Protein AF-A0A7S1FVY2-F1 (afdb_monomer_lite)

Radius of gyration: 32.94 Å; chains: 1; bounding box: 86×38×98 Å

Structure (mmCIF, N/CA/C/O backbone):
data_AF-A0A7S1FVY2-F1
#
_entry.id   AF-A0A7S1FVY2-F1
#
loop_
_atom_site.group_PDB
_atom_site.id
_atom_site.type_symbol
_atom_site.label_atom_id
_atom_site.label_alt_id
_atom_site.label_comp_id
_atom_site.label_asym_id
_atom_site.label_entity_id
_atom_site.label_seq_id
_atom_site.pdbx_PDB_ins_code
_atom_site.Cartn_x
_atom_site.Cartn_y
_atom_site.Cartn_z
_atom_site.occupancy
_atom_site.B_iso_or_equiv
_atom_site.auth_seq_id
_atom_site.auth_comp_id
_atom_site.auth_asym_id
_atom_site.auth_atom_id
_atom_site.pdbx_PDB_model_num
ATOM 1 N N . PHE A 1 1 ? 6.857 -22.176 27.664 1.00 65.06 1 PHE A N 1
ATOM 2 C CA . PHE A 1 1 ? 6.366 -20.791 27.838 1.00 65.06 1 PHE A CA 1
ATOM 3 C C . PHE A 1 1 ? 5.027 -20.576 27.119 1.00 65.06 1 PHE A C 1
ATOM 5 O O . PHE A 1 1 ? 4.034 -20.402 27.807 1.00 65.06 1 PHE A O 1
ATOM 12 N N . LEU A 1 2 ? 4.951 -20.742 25.788 1.00 55.91 2 LEU A N 1
ATOM 13 C CA . LEU A 1 2 ? 3.714 -20.622 24.981 1.00 55.91 2 LEU A CA 1
ATOM 14 C C . LEU A 1 2 ? 2.498 -21.421 25.500 1.00 55.91 2 LEU A C 1
ATOM 16 O O . LEU A 1 2 ? 1.405 -20.873 25.604 1.00 55.91 2 LEU A O 1
ATOM 20 N N . TRP A 1 3 ? 2.683 -22.684 25.901 1.00 56.50 3 TRP A N 1
ATOM 21 C CA . TRP A 1 3 ? 1.589 -23.511 26.440 1.00 56.50 3 TRP A CA 1
ATOM 22 C C . TRP A 1 3 ? 0.995 -22.954 27.746 1.00 56.50 3 TRP A C 1
ATOM 24 O O . TRP A 1 3 ? -0.216 -22.987 27.955 1.00 56.50 3 TRP A O 1
ATOM 34 N N . SER A 1 4 ? 1.839 -22.366 28.600 1.00 69.44 4 SER A N 1
ATOM 35 C CA . SER A 1 4 ? 1.408 -21.745 29.858 1.00 69.44 4 SER A CA 1
ATOM 36 C C . SER A 1 4 ? 0.578 -20.486 29.606 1.00 69.44 4 SER A C 1
ATOM 38 O O . SER A 1 4 ? -0.406 -20.244 30.304 1.00 69.44 4 SER A O 1
ATOM 40 N N . THR A 1 5 ? 0.939 -19.705 28.586 1.00 71.75 5 THR A N 1
ATOM 41 C CA . THR A 1 5 ? 0.212 -18.492 28.194 1.00 71.75 5 THR A CA 1
ATOM 42 C C . THR A 1 5 ? -1.164 -18.838 27.623 1.00 71.75 5 THR A C 1
ATOM 44 O O . THR A 1 5 ? -2.159 -18.226 28.005 1.00 71.75 5 THR A O 1
ATOM 47 N N . ILE A 1 6 ? -1.251 -19.881 26.789 1.00 79.19 6 ILE A N 1
ATOM 48 C CA . ILE A 1 6 ? -2.525 -20.369 26.235 1.00 79.19 6 ILE A CA 1
ATOM 49 C C . ILE A 1 6 ? -3.458 -20.842 27.358 1.00 79.19 6 ILE A C 1
ATOM 51 O O . ILE A 1 6 ? -4.638 -20.493 27.369 1.00 79.19 6 ILE A O 1
ATOM 55 N N . HIS A 1 7 ? -2.936 -21.567 28.352 1.00 87.69 7 HIS A N 1
ATOM 56 C CA . HIS A 1 7 ? -3.744 -22.059 29.471 1.00 87.69 7 HIS A CA 1
ATOM 57 C C . HIS A 1 7 ? -4.267 -20.927 30.375 1.00 87.69 7 HIS A C 1
ATOM 59 O O . HIS A 1 7 ? -5.401 -20.993 30.859 1.00 87.69 7 HIS A O 1
ATOM 65 N N . GLN A 1 8 ? -3.478 -19.864 30.570 1.00 81.75 8 GLN A N 1
ATOM 66 C CA . GLN A 1 8 ? -3.914 -18.662 31.292 1.00 81.75 8 GLN A CA 1
ATOM 67 C C . GLN A 1 8 ? -5.004 -17.891 30.538 1.00 81.75 8 GLN A C 1
ATOM 69 O O . GLN A 1 8 ? -5.975 -17.443 31.153 1.00 81.75 8 GLN A O 1
ATOM 74 N N . ILE A 1 9 ? -4.886 -17.771 29.213 1.00 78.06 9 ILE A N 1
ATOM 75 C CA . ILE A 1 9 ? -5.901 -17.125 28.366 1.00 78.06 9 ILE A CA 1
ATOM 76 C C . ILE A 1 9 ? -7.203 -17.939 28.381 1.00 78.06 9 ILE A C 1
ATOM 78 O O . ILE A 1 9 ? -8.293 -17.384 28.531 1.00 78.06 9 ILE A O 1
ATOM 82 N N . LEU A 1 10 ? -7.108 -19.270 28.308 1.00 84.06 10 LEU A N 1
ATOM 83 C CA . LEU A 1 10 ? -8.280 -20.144 28.315 1.00 84.06 10 LEU A CA 1
ATOM 84 C C . LEU A 1 10 ? -9.008 -20.127 29.671 1.00 84.06 10 LEU A C 1
ATOM 86 O O . LEU A 1 10 ? -10.241 -20.116 29.714 1.00 84.06 10 LEU A O 1
ATOM 90 N N . SER A 1 11 ? -8.273 -20.088 30.790 1.00 86.12 11 SER A N 1
ATOM 91 C CA . SER A 1 11 ? -8.882 -20.045 32.128 1.00 86.12 11 SER A CA 1
ATOM 92 C C . SER A 1 11 ? -9.567 -18.702 32.406 1.00 86.12 11 SER A C 1
ATOM 94 O O . SER A 1 11 ? -10.690 -18.673 32.921 1.00 86.12 11 SER A O 1
ATOM 96 N N . THR A 1 12 ? -8.953 -17.592 31.983 1.00 78.12 12 THR A N 1
ATOM 97 C CA . THR A 1 12 ? -9.546 -16.253 32.099 1.00 78.12 12 THR A CA 1
ATOM 98 C C . THR A 1 12 ? -10.771 -16.093 31.200 1.00 78.12 12 THR A C 1
ATOM 100 O O . THR A 1 12 ? -11.774 -15.530 31.645 1.00 78.12 12 THR A O 1
ATOM 103 N N . ALA A 1 13 ? -10.766 -16.668 29.992 1.00 75.31 13 ALA A N 1
ATOM 104 C CA . ALA A 1 13 ? -11.944 -16.716 29.126 1.00 75.31 13 ALA A CA 1
ATOM 105 C C . ALA A 1 13 ? -13.104 -17.504 29.767 1.00 75.31 13 ALA A C 1
ATOM 107 O O . ALA A 1 13 ? -14.250 -17.046 29.764 1.00 75.31 13 ALA A O 1
ATOM 108 N N . LYS A 1 14 ? -12.813 -18.653 30.395 1.00 86.00 14 LYS A N 1
ATOM 109 C CA . LYS A 1 14 ? -13.828 -19.503 31.042 1.00 86.00 14 LYS A CA 1
ATOM 110 C C . LYS A 1 14 ? -14.464 -18.828 32.264 1.00 86.00 14 LYS A C 1
ATOM 112 O O . LYS A 1 14 ? -15.682 -18.908 32.436 1.00 86.00 14 LYS A O 1
ATOM 117 N N . MET A 1 15 ? -13.676 -18.115 33.076 1.00 82.12 15 MET A N 1
ATOM 118 C CA . MET A 1 15 ? -14.205 -17.329 34.201 1.00 82.12 15 MET A CA 1
ATOM 119 C C . MET A 1 15 ? -15.057 -16.142 33.735 1.00 82.12 15 MET A C 1
ATOM 121 O O . MET A 1 15 ? -16.118 -15.890 34.308 1.00 82.12 15 MET A O 1
ATOM 125 N N . ARG A 1 16 ? -14.663 -15.461 32.652 1.00 72.44 16 ARG A N 1
ATOM 126 C CA . ARG A 1 16 ? -15.447 -14.354 32.077 1.00 72.44 16 ARG A CA 1
ATOM 127 C C . ARG A 1 16 ? -16.774 -14.822 31.481 1.00 72.44 16 ARG A C 1
ATOM 129 O O . ARG A 1 16 ? -17.793 -14.180 31.715 1.00 72.44 16 ARG A O 1
ATOM 136 N N . ALA A 1 17 ? -16.796 -15.970 30.803 1.00 78.50 17 ALA A N 1
ATOM 137 C CA . ALA A 1 17 ? -18.029 -16.552 30.269 1.00 78.50 17 ALA A CA 1
ATOM 138 C C . ALA A 1 17 ? -19.036 -16.923 31.373 1.00 78.50 17 ALA A C 1
ATOM 140 O O . ALA A 1 17 ? -20.246 -16.781 31.184 1.00 78.50 17 ALA A O 1
ATOM 141 N N . LYS A 1 18 ? -18.547 -17.373 32.538 1.00 83.44 18 LYS A N 1
ATOM 142 C CA . LYS A 1 18 ? -19.397 -17.665 33.700 1.00 83.44 18 LYS A CA 1
ATOM 143 C C . LYS A 1 18 ? -19.948 -16.379 34.325 1.00 83.44 18 LYS A C 1
ATOM 145 O O . LYS A 1 18 ? -21.155 -16.278 34.506 1.00 83.44 18 LYS A O 1
ATOM 150 N N . ASN A 1 19 ? -19.103 -15.365 34.520 1.00 81.62 19 ASN A N 1
ATOM 151 C CA . ASN A 1 19 ? -19.523 -14.086 35.100 1.00 81.62 19 ASN A CA 1
ATOM 152 C C . ASN A 1 19 ? -20.552 -13.346 34.220 1.00 81.62 19 ASN A C 1
ATOM 154 O O . ASN A 1 19 ? -21.548 -12.838 34.717 1.00 81.62 19 ASN A O 1
ATOM 158 N N . ILE A 1 20 ? -20.377 -13.358 32.893 1.00 70.31 20 ILE A N 1
ATOM 159 C CA . ILE A 1 20 ? -21.342 -12.764 31.949 1.00 70.31 20 ILE A CA 1
ATOM 160 C C . ILE A 1 20 ? -22.695 -13.493 31.998 1.00 70.31 20 ILE A C 1
ATOM 162 O O . ILE A 1 20 ? -23.748 -12.863 31.901 1.00 70.31 20 ILE A O 1
ATOM 166 N N . ARG A 1 21 ? -22.687 -14.820 32.177 1.00 76.62 21 ARG A N 1
ATOM 167 C CA . ARG A 1 21 ? -23.912 -15.617 32.327 1.00 76.62 21 ARG A CA 1
ATOM 168 C C . ARG A 1 21 ? -24.647 -15.286 33.625 1.00 76.62 21 ARG A C 1
ATOM 170 O O . ARG A 1 21 ? -25.872 -15.201 33.609 1.00 76.62 21 ARG A O 1
ATOM 177 N N . ASP A 1 22 ? -23.911 -15.075 34.710 1.00 76.75 22 ASP A N 1
ATOM 178 C CA . ASP A 1 22 ? -24.483 -14.747 36.016 1.00 76.75 22 ASP A CA 1
ATOM 179 C C . ASP A 1 22 ? -25.012 -13.301 36.048 1.00 76.75 22 ASP A C 1
ATOM 181 O O . ASP A 1 22 ? -26.122 -13.071 36.526 1.00 76.75 22 ASP A O 1
ATOM 185 N N . ILE A 1 23 ? -24.320 -12.354 35.399 1.00 66.25 23 ILE A N 1
ATOM 186 C CA . ILE A 1 23 ? -24.806 -10.977 35.183 1.00 66.25 23 ILE A CA 1
ATOM 187 C C . ILE A 1 23 ? -26.062 -10.964 34.295 1.00 66.25 23 ILE A C 1
ATOM 189 O O . ILE A 1 23 ? -27.015 -10.237 34.572 1.00 66.25 23 ILE A O 1
ATOM 193 N N . MET A 1 24 ? -26.128 -11.807 33.257 1.00 58.81 24 MET A N 1
ATOM 194 C CA . MET A 1 24 ? -27.344 -11.957 32.443 1.00 58.81 24 MET A CA 1
ATOM 195 C C . MET A 1 24 ? -28.514 -12.592 33.204 1.00 58.81 24 MET A C 1
ATOM 197 O O . MET A 1 24 ? -29.664 -12.384 32.820 1.00 58.81 24 MET A O 1
ATOM 201 N N . LYS A 1 25 ? -28.244 -13.358 34.267 1.00 69.38 25 LYS A N 1
ATOM 202 C CA . LYS A 1 25 ? -29.278 -13.929 35.140 1.00 69.38 25 LYS A CA 1
ATOM 203 C C . LYS A 1 25 ? -29.777 -12.932 36.187 1.00 69.38 25 LYS A C 1
ATOM 205 O O . LYS A 1 25 ? -30.950 -12.997 36.536 1.00 69.38 25 LYS A O 1
ATOM 210 N N . SER A 1 26 ? -28.921 -12.023 36.665 1.00 60.69 26 SER A N 1
ATOM 211 C CA . SER A 1 26 ? -29.289 -11.001 37.658 1.00 60.69 26 SER A CA 1
ATOM 212 C C . SER A 1 26 ? -29.903 -9.738 37.046 1.00 60.69 26 SER A C 1
ATOM 214 O O . SER A 1 26 ? -30.617 -9.007 37.726 1.00 60.69 26 SER A O 1
ATOM 216 N N . SER A 1 27 ? -29.681 -9.496 35.753 1.00 50.94 27 SER A N 1
ATOM 217 C CA . SER A 1 27 ? -30.212 -8.333 35.038 1.00 50.94 27 SER A CA 1
ATOM 218 C C . SER A 1 27 ? -31.612 -8.615 34.481 1.00 50.94 27 SER A C 1
ATOM 220 O O . SER A 1 27 ? -31.808 -8.745 33.274 1.00 50.94 27 SER A O 1
ATOM 222 N N . SER A 1 28 ? -32.613 -8.692 35.358 1.00 49.38 28 SER A N 1
ATOM 223 C CA . SER A 1 28 ? -34.039 -8.664 34.994 1.00 49.38 28 SER A CA 1
ATOM 224 C C . SER A 1 28 ? -34.542 -7.239 34.691 1.00 49.38 28 SER A C 1
ATOM 226 O O . SER A 1 28 ? -35.715 -6.939 34.906 1.00 49.38 28 SER A O 1
ATOM 228 N N . LEU A 1 29 ? -33.666 -6.349 34.212 1.00 50.84 29 LEU A N 1
ATOM 229 C CA . LEU A 1 29 ? -33.995 -4.977 33.823 1.00 50.84 29 LEU A CA 1
ATOM 230 C C . LEU A 1 29 ? -33.945 -4.846 32.295 1.00 50.84 29 LEU A C 1
ATOM 232 O O . LEU A 1 29 ? -33.025 -5.344 31.650 1.00 50.84 29 LEU A O 1
ATOM 236 N N . SER A 1 30 ? -34.995 -4.232 31.748 1.00 52.94 30 SER A N 1
ATOM 237 C CA . SER A 1 30 ? -35.400 -4.157 30.338 1.00 52.94 30 SER A CA 1
ATOM 238 C C . SER A 1 30 ? -34.298 -4.412 29.300 1.00 52.94 30 SER A C 1
ATOM 240 O O . SER A 1 30 ? -33.423 -3.579 29.058 1.00 52.94 30 SER A O 1
ATOM 242 N N . ARG A 1 31 ? -34.406 -5.554 28.613 1.00 48.31 31 ARG A N 1
ATOM 243 C CA . ARG A 1 31 ? -33.635 -5.856 27.404 1.00 48.31 31 ARG A CA 1
ATOM 244 C C . ARG A 1 31 ? -33.898 -4.770 26.347 1.00 48.31 31 ARG A C 1
ATOM 246 O O . ARG A 1 31 ? -35.065 -4.601 25.988 1.00 48.31 31 ARG A O 1
ATOM 253 N N . PRO A 1 32 ? -32.878 -4.113 25.762 1.00 46.78 32 PRO A N 1
ATOM 254 C CA . PRO A 1 32 ? -33.056 -3.531 24.440 1.00 46.78 32 PRO A CA 1
ATOM 255 C C . PRO A 1 32 ? -33.453 -4.672 23.498 1.00 46.78 32 PRO A C 1
ATOM 257 O O . PRO A 1 32 ? -32.894 -5.775 23.543 1.00 46.78 32 PRO A O 1
ATOM 260 N N . SER A 1 33 ? -34.504 -4.447 22.720 1.00 45.62 33 SER A N 1
ATOM 261 C CA . SER A 1 33 ? -35.112 -5.468 21.883 1.00 45.62 33 SER A CA 1
ATOM 262 C C . SER A 1 33 ? -34.058 -6.036 20.920 1.00 45.62 33 SER A C 1
ATOM 264 O O . SER A 1 33 ? -33.404 -5.315 20.172 1.00 45.62 33 SER A O 1
ATOM 266 N N . ARG A 1 34 ? -33.891 -7.366 20.930 1.00 55.50 34 ARG A N 1
ATOM 267 C CA . ARG A 1 34 ? -33.052 -8.118 19.978 1.00 55.50 34 ARG A CA 1
ATOM 268 C C . ARG A 1 34 ? -33.166 -7.673 18.500 1.00 55.50 34 ARG A C 1
ATOM 270 O O . ARG A 1 34 ? -32.141 -7.762 17.825 1.00 55.50 34 ARG A O 1
ATOM 277 N N . PRO A 1 35 ? -34.304 -7.162 17.974 1.00 61.44 35 PRO A N 1
ATOM 278 C CA . PRO A 1 35 ? -34.335 -6.571 16.633 1.00 61.44 35 PRO A CA 1
ATOM 279 C C . PRO A 1 35 ? -33.408 -5.363 16.442 1.00 61.44 35 PRO A C 1
ATOM 281 O O . PRO A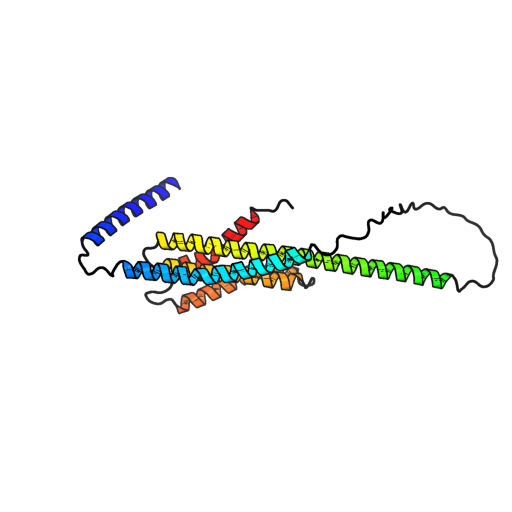 1 35 ? -32.859 -5.227 15.358 1.00 61.44 35 PRO A O 1
ATOM 284 N N . ALA A 1 36 ? -33.172 -4.515 17.446 1.00 54.25 36 ALA A N 1
ATOM 285 C CA . ALA A 1 36 ? -32.379 -3.294 17.263 1.00 54.25 36 ALA A CA 1
ATOM 286 C C . ALA A 1 36 ? -30.903 -3.587 16.937 1.00 54.25 36 ALA A C 1
ATOM 288 O O . ALA A 1 36 ? -30.315 -2.947 16.070 1.00 54.25 36 ALA A O 1
ATOM 289 N N . LEU A 1 37 ? -30.321 -4.605 17.580 1.00 54.88 37 LEU A N 1
ATOM 290 C CA . LEU A 1 37 ? -28.956 -5.051 17.284 1.00 54.88 37 LEU A CA 1
ATOM 291 C C . LEU A 1 37 ? -28.861 -5.656 15.881 1.00 54.88 37 LEU A C 1
ATOM 293 O O . LEU A 1 37 ? -27.957 -5.301 15.133 1.00 54.88 37 LEU A O 1
ATOM 297 N N . LEU A 1 38 ? -29.821 -6.504 15.500 1.00 63.88 38 LEU A N 1
ATOM 298 C CA . LEU A 1 38 ? -29.895 -7.084 14.154 1.00 63.88 38 LEU A CA 1
ATOM 299 C C . LEU A 1 38 ? -30.048 -6.013 13.067 1.00 63.88 38 LEU A C 1
ATOM 301 O O . LEU A 1 38 ? -29.379 -6.104 12.045 1.00 63.88 38 LEU A O 1
ATOM 305 N N . TRP A 1 39 ? -30.840 -4.967 13.321 1.00 69.75 39 TRP A N 1
ATOM 306 C CA . TRP A 1 39 ? -30.983 -3.823 12.419 1.00 69.75 39 TRP A CA 1
ATOM 307 C C . TRP A 1 39 ? -29.691 -3.010 12.282 1.00 69.75 39 TRP A C 1
ATOM 309 O O . TRP A 1 39 ? -29.375 -2.553 11.184 1.00 69.75 39 TRP A O 1
ATOM 319 N N . MET A 1 40 ? -28.897 -2.868 13.349 1.00 62.50 40 MET A N 1
ATOM 320 C CA . MET A 1 40 ? -27.580 -2.229 13.244 1.00 62.50 40 MET A CA 1
ATOM 321 C C . MET A 1 40 ? -26.590 -3.096 12.456 1.00 62.50 40 MET A C 1
ATOM 323 O O . MET A 1 40 ? -25.869 -2.565 11.614 1.00 62.50 40 MET A O 1
ATOM 327 N N . PHE A 1 41 ? -26.609 -4.422 12.645 1.00 55.53 41 PHE A N 1
ATOM 328 C CA . PHE A 1 41 ? -25.809 -5.352 11.840 1.00 55.53 41 PHE A CA 1
ATOM 329 C C . PHE A 1 41 ? -26.174 -5.284 10.357 1.00 55.53 41 PHE A C 1
ATOM 331 O O . PHE A 1 41 ? -25.275 -5.149 9.533 1.00 55.53 41 PHE A O 1
ATOM 338 N N . THR A 1 42 ? -27.464 -5.319 10.002 1.00 67.81 42 THR A N 1
ATOM 339 C CA . THR A 1 42 ? -27.884 -5.239 8.596 1.00 67.81 42 THR A CA 1
ATOM 340 C C . THR A 1 42 ? -27.563 -3.888 7.985 1.00 67.81 42 THR A C 1
ATOM 342 O O . THR A 1 42 ? -27.150 -3.856 6.838 1.00 67.81 42 THR A O 1
ATOM 345 N N . SER A 1 43 ? -27.687 -2.789 8.733 1.00 65.69 43 SER A N 1
ATOM 346 C CA . SER A 1 43 ? -27.407 -1.442 8.214 1.00 65.69 43 SER A CA 1
ATOM 347 C C . SER A 1 43 ? -25.920 -1.229 7.933 1.00 65.69 43 SER A C 1
ATOM 349 O O . SER A 1 43 ? -25.569 -0.677 6.894 1.00 65.69 43 SER A O 1
ATOM 351 N N . VAL A 1 44 ? -25.039 -1.707 8.819 1.00 59.16 44 VAL A N 1
ATOM 352 C CA . VAL A 1 44 ? -23.585 -1.608 8.619 1.00 59.16 44 VAL A CA 1
ATOM 353 C C . VAL A 1 44 ? -23.130 -2.539 7.492 1.00 59.16 44 VAL A C 1
ATOM 355 O O . VAL A 1 44 ? -22.376 -2.103 6.627 1.00 59.16 44 VAL A O 1
ATOM 358 N N . LEU A 1 45 ? -23.644 -3.775 7.423 1.00 60.47 45 LEU A N 1
ATOM 359 C CA . LEU A 1 45 ? -23.334 -4.683 6.312 1.00 60.47 45 LEU A CA 1
ATOM 360 C C . LEU A 1 45 ? -23.857 -4.143 4.972 1.00 60.47 45 LEU A C 1
ATOM 362 O O . LEU A 1 45 ? -23.111 -4.143 3.997 1.00 60.47 45 LEU A O 1
ATOM 366 N N . LEU A 1 46 ? -25.093 -3.623 4.918 1.00 62.84 46 LEU A N 1
ATOM 367 C CA . LEU A 1 46 ? -25.644 -3.014 3.698 1.00 62.84 46 LEU A CA 1
ATOM 368 C C . LEU A 1 46 ? -24.896 -1.753 3.277 1.00 62.84 46 LEU A C 1
ATOM 370 O O . LEU A 1 46 ? -24.839 -1.487 2.084 1.00 62.84 46 LEU A O 1
ATOM 374 N N . ALA A 1 47 ? -24.336 -0.981 4.210 1.00 53.09 47 ALA A N 1
ATOM 375 C CA . ALA A 1 47 ? -23.541 0.199 3.881 1.00 53.09 47 ALA A CA 1
ATOM 376 C C . ALA A 1 47 ? -22.128 -0.161 3.384 1.00 53.09 47 ALA A C 1
ATOM 378 O O . ALA A 1 47 ? -21.553 0.580 2.588 1.00 53.09 47 ALA A O 1
ATOM 379 N N . SER A 1 48 ? -21.572 -1.303 3.800 1.00 47.16 48 SER A N 1
ATOM 380 C CA . SER A 1 48 ? -20.255 -1.771 3.345 1.00 47.16 48 SER A CA 1
ATOM 381 C C . SER A 1 48 ? -20.285 -2.473 1.983 1.00 47.16 48 SER A C 1
ATOM 383 O O . SER A 1 48 ? -19.323 -2.360 1.225 1.00 47.16 48 SER A O 1
ATOM 385 N N . ILE A 1 49 ? -21.388 -3.141 1.628 1.00 51.50 49 ILE A N 1
ATOM 386 C CA . ILE A 1 49 ? -21.555 -3.807 0.323 1.00 51.50 49 ILE A CA 1
ATOM 387 C C . ILE A 1 49 ? -21.359 -2.852 -0.879 1.00 51.50 49 ILE A C 1
ATOM 389 O O . ILE A 1 49 ? -20.608 -3.224 -1.781 1.00 51.50 49 ILE A O 1
ATOM 393 N N . PRO A 1 50 ? -21.940 -1.632 -0.938 1.00 51.22 50 PRO A N 1
ATOM 394 C CA . PRO A 1 50 ? -21.780 -0.753 -2.092 1.00 51.22 50 PRO A CA 1
ATOM 395 C C . PRO A 1 50 ? -20.363 -0.196 -2.234 1.00 51.22 50 PRO A C 1
ATOM 397 O O . PRO A 1 50 ? -19.944 -0.007 -3.367 1.00 51.22 50 PRO A O 1
ATOM 400 N N . LEU A 1 51 ? -19.603 0.010 -1.147 1.00 47.72 51 LEU A N 1
ATOM 401 C CA . LEU A 1 51 ? -18.200 0.448 -1.245 1.00 47.72 51 LEU A CA 1
ATOM 402 C C . LEU A 1 51 ? -17.293 -0.654 -1.810 1.00 47.72 51 LEU A C 1
ATOM 404 O O . LEU A 1 51 ? -16.412 -0.375 -2.618 1.00 47.72 51 LEU A O 1
ATOM 408 N N . SER A 1 52 ? -17.516 -1.911 -1.421 1.00 43.31 52 SER A N 1
ATOM 409 C CA . SER A 1 52 ? -16.775 -3.040 -1.991 1.00 43.31 52 SER A CA 1
ATOM 410 C C . SER A 1 52 ? -17.193 -3.337 -3.432 1.00 43.31 52 SER A C 1
ATOM 412 O O . SER A 1 52 ? -16.341 -3.711 -4.237 1.00 43.31 52 SER A O 1
ATOM 414 N N . LEU A 1 53 ? -18.471 -3.138 -3.787 1.00 47.41 53 LEU A N 1
ATOM 415 C CA . LEU A 1 53 ? -18.962 -3.321 -5.157 1.00 47.41 53 LEU A CA 1
ATOM 416 C C . LEU A 1 53 ? -18.524 -2.208 -6.107 1.00 47.41 53 LEU A C 1
ATOM 418 O O . LEU A 1 53 ? -18.171 -2.515 -7.238 1.00 47.41 53 LEU A O 1
ATOM 422 N N . THR A 1 54 ? -18.490 -0.941 -5.686 1.00 49.06 54 THR A N 1
ATOM 423 C CA . THR A 1 54 ? -17.944 0.125 -6.542 1.00 49.06 54 THR A CA 1
ATOM 424 C C . THR A 1 54 ? -16.447 -0.057 -6.760 1.00 49.06 54 THR A C 1
ATOM 426 O O . THR A 1 54 ? -15.988 0.111 -7.885 1.00 49.06 54 THR A O 1
ATOM 429 N N . PHE A 1 55 ? -15.700 -0.502 -5.744 1.00 48.06 55 PHE A N 1
ATOM 430 C CA . PHE A 1 55 ? -14.265 -0.767 -5.882 1.00 48.06 55 PHE A CA 1
ATOM 431 C C . PHE A 1 55 ? -13.962 -1.997 -6.759 1.00 48.06 55 PHE A C 1
ATOM 433 O O . PHE A 1 55 ? -13.038 -1.972 -7.568 1.00 48.06 55 PHE A O 1
ATOM 440 N N . THR A 1 56 ? -14.758 -3.069 -6.660 1.00 46.28 56 THR A N 1
ATOM 441 C CA . THR A 1 56 ? -14.591 -4.259 -7.522 1.00 46.28 56 THR A CA 1
ATOM 442 C C . THR A 1 56 ? -15.119 -4.054 -8.939 1.00 46.28 56 THR A C 1
ATOM 444 O O . THR A 1 56 ? -14.540 -4.597 -9.879 1.00 46.28 56 THR A O 1
ATOM 447 N N . LEU A 1 57 ? -16.175 -3.258 -9.136 1.00 47.81 57 LEU A N 1
ATOM 448 C CA . LEU A 1 57 ? -16.632 -2.873 -10.473 1.00 47.81 57 LEU A CA 1
ATOM 449 C C . LEU A 1 57 ? -15.607 -1.976 -11.170 1.00 47.81 57 LEU A C 1
ATOM 451 O O . LEU A 1 57 ? -15.343 -2.203 -12.347 1.00 47.81 57 LEU A O 1
ATOM 455 N N . ASP A 1 58 ? -14.968 -1.046 -10.457 1.00 44.50 58 ASP A N 1
ATOM 456 C CA . ASP A 1 58 ? -13.891 -0.225 -11.022 1.00 44.50 58 ASP A CA 1
ATOM 457 C C . ASP A 1 58 ? -12.674 -1.089 -11.407 1.00 44.50 58 ASP A C 1
ATOM 459 O O . ASP A 1 58 ? -12.175 -1.005 -12.529 1.00 44.50 58 ASP A O 1
ATOM 463 N N . GLN A 1 59 ? -12.281 -2.048 -10.556 1.00 47.00 59 GLN A N 1
ATOM 464 C CA . GLN A 1 59 ? -11.223 -3.009 -10.898 1.00 47.00 59 GLN A CA 1
ATOM 465 C C . GLN A 1 59 ? -11.578 -3.919 -12.085 1.00 47.00 59 GLN A C 1
ATOM 467 O O . GLN A 1 59 ? -10.712 -4.200 -12.913 1.00 47.00 59 GLN A O 1
ATOM 472 N N . ASN A 1 60 ? -12.830 -4.369 -12.215 1.00 46.91 60 ASN A N 1
ATOM 473 C CA . ASN A 1 60 ? -13.260 -5.199 -13.344 1.00 46.91 60 ASN A CA 1
ATOM 474 C C . ASN A 1 60 ? -13.388 -4.400 -14.650 1.00 46.91 60 ASN A C 1
ATOM 476 O O . ASN A 1 60 ? -13.084 -4.937 -15.714 1.00 46.91 60 ASN A O 1
ATOM 480 N N . VAL A 1 61 ? -13.779 -3.123 -14.590 1.00 52.12 61 VAL A N 1
ATOM 481 C CA . VAL A 1 61 ? -13.792 -2.217 -15.752 1.00 52.12 61 VAL A CA 1
ATOM 482 C C . VAL A 1 61 ? -12.370 -1.934 -16.229 1.00 52.12 61 VAL A C 1
ATOM 484 O O . VAL A 1 61 ? -12.111 -2.001 -17.431 1.00 52.12 61 VAL A O 1
ATOM 487 N N . VAL A 1 62 ? -11.431 -1.712 -15.305 1.00 50.75 62 VAL A N 1
ATOM 488 C CA . VAL A 1 62 ? -9.993 -1.652 -15.601 1.00 50.75 62 VAL A CA 1
ATOM 489 C C . VAL A 1 62 ? -9.569 -2.966 -16.275 1.00 50.75 62 VAL A C 1
ATOM 491 O O . VAL A 1 62 ? -9.135 -2.948 -17.424 1.00 50.75 62 VAL A O 1
ATOM 494 N N . ARG A 1 63 ? -9.811 -4.131 -15.661 1.00 48.75 63 ARG A N 1
ATOM 495 C CA . ARG A 1 63 ? -9.401 -5.445 -16.201 1.00 48.75 63 ARG A CA 1
ATOM 496 C C . ARG A 1 63 ? -9.969 -5.756 -17.597 1.00 48.75 63 ARG A C 1
ATOM 498 O O . ARG A 1 63 ? -9.239 -6.262 -18.449 1.00 48.75 63 ARG A O 1
ATOM 505 N N . LEU A 1 64 ? -11.240 -5.431 -17.858 1.00 48.59 64 LEU A N 1
ATOM 506 C CA . LEU A 1 64 ? -11.889 -5.652 -19.160 1.00 48.59 64 LEU A CA 1
ATOM 507 C C . LEU A 1 64 ? -11.385 -4.689 -20.242 1.00 48.59 64 LEU A C 1
ATOM 509 O O . LEU A 1 64 ? -11.237 -5.096 -21.396 1.00 48.59 64 LEU A O 1
ATOM 513 N N . LYS A 1 65 ? -11.047 -3.445 -19.884 1.00 47.28 65 LYS A N 1
ATOM 514 C CA . LYS A 1 65 ? -10.462 -2.484 -20.829 1.00 47.28 65 LYS A CA 1
ATOM 515 C C . LYS A 1 65 ? -9.064 -2.913 -21.294 1.00 47.28 65 LYS A C 1
ATOM 517 O O . LYS A 1 65 ? -8.737 -2.709 -22.459 1.00 47.28 65 LYS A O 1
ATOM 522 N N . TYR A 1 66 ? -8.282 -3.577 -20.436 1.00 49.28 66 TYR A N 1
ATOM 523 C CA . TYR A 1 66 ? -6.933 -4.049 -20.783 1.00 49.28 66 TYR A CA 1
ATOM 524 C C . TYR A 1 66 ? -6.908 -5.420 -21.475 1.00 49.28 66 TYR A C 1
ATOM 526 O O . TYR A 1 66 ? -6.086 -5.627 -22.364 1.00 49.28 66 TYR A O 1
ATOM 534 N N . SER A 1 67 ? -7.849 -6.327 -21.177 1.00 45.12 67 SER A N 1
ATOM 535 C CA . SER A 1 67 ? -7.970 -7.593 -21.922 1.00 45.12 67 SER A CA 1
ATOM 536 C C . SER A 1 67 ? -8.334 -7.369 -23.398 1.00 45.12 67 SER A C 1
ATOM 538 O O . SER A 1 67 ? -7.840 -8.086 -24.267 1.00 45.12 67 SER A O 1
ATOM 540 N N . SER A 1 68 ? -9.120 -6.330 -23.702 1.00 46.41 68 SER A N 1
ATOM 541 C CA . SER A 1 68 ? -9.484 -5.986 -25.081 1.00 46.41 68 SER A CA 1
ATOM 542 C C . SER A 1 68 ? -8.341 -5.352 -25.888 1.00 46.41 68 SER A C 1
ATOM 544 O O . SER A 1 68 ? -8.449 -5.285 -27.111 1.00 46.41 68 SER A O 1
ATOM 546 N N . GLN A 1 69 ? -7.261 -4.883 -25.249 1.00 45.69 69 GLN A N 1
ATOM 547 C CA . GLN A 1 69 ? -6.187 -4.151 -25.932 1.00 45.69 69 GLN A CA 1
ATOM 548 C C . GLN A 1 69 ? -4.968 -5.023 -26.279 1.00 45.69 69 GLN A C 1
ATOM 550 O O . GLN A 1 69 ? -4.167 -4.632 -27.120 1.00 45.69 69 GLN A O 1
ATOM 555 N N . CYS A 1 70 ? -4.873 -6.240 -25.728 1.00 45.25 70 CYS A N 1
ATOM 556 C CA . CYS A 1 70 ? -3.832 -7.215 -26.086 1.00 45.25 70 CYS A CA 1
ATOM 557 C C . CYS A 1 70 ? -4.193 -8.118 -27.284 1.00 45.25 70 CYS A C 1
ATOM 559 O O . CYS A 1 70 ? -3.333 -8.856 -27.754 1.00 45.25 70 CYS A O 1
ATOM 561 N N . CYS A 1 71 ? -5.431 -8.074 -27.797 1.00 43.84 71 CYS A N 1
ATOM 562 C CA . CYS A 1 71 ? -5.865 -8.909 -28.934 1.00 43.84 71 CYS A CA 1
ATOM 563 C C . CYS A 1 71 ? -5.888 -8.188 -30.297 1.00 43.84 71 CYS A C 1
ATOM 565 O O . CYS A 1 71 ? -6.255 -8.794 -31.301 1.00 43.84 71 CYS A O 1
ATOM 567 N N . GLY A 1 72 ? -5.489 -6.915 -30.369 1.00 44.59 72 GLY A N 1
ATOM 568 C CA . GLY A 1 72 ? -5.356 -6.186 -31.632 1.00 44.59 72 GLY A CA 1
ATOM 569 C C . GLY A 1 72 ? -3.887 -6.001 -31.997 1.00 44.59 72 GLY A C 1
ATOM 570 O O . GLY A 1 72 ? -3.226 -5.202 -31.350 1.00 44.59 72 GLY A O 1
ATOM 571 N N . HIS A 1 73 ? -3.427 -6.695 -33.043 1.00 44.25 73 HIS A N 1
ATOM 572 C CA . HIS A 1 73 ? -2.069 -6.717 -33.630 1.00 44.25 73 HIS A CA 1
ATOM 573 C C . HIS A 1 73 ? -1.203 -7.937 -33.281 1.00 44.25 73 HIS A C 1
ATOM 575 O O . HIS A 1 73 ? -0.100 -7.830 -32.759 1.00 44.25 73 HIS A O 1
ATOM 581 N N . SER A 1 74 ? -1.662 -9.116 -33.703 1.00 45.56 74 SER A N 1
ATOM 582 C CA . SER A 1 74 ? -0.753 -10.167 -34.167 1.00 45.56 74 SER A CA 1
ATOM 583 C C . SER A 1 74 ? -1.193 -10.601 -35.562 1.00 45.56 74 SER A C 1
ATOM 585 O O . SER A 1 74 ? -1.947 -11.552 -35.731 1.00 45.56 74 SER A O 1
ATOM 587 N N . LEU A 1 75 ? -0.804 -9.823 -36.572 1.00 50.22 75 LEU A N 1
ATOM 588 C CA . LEU A 1 75 ? -0.740 -10.274 -37.959 1.00 50.22 75 LEU A CA 1
ATOM 589 C C . LEU A 1 75 ? 0.249 -9.370 -38.706 1.00 50.22 75 LEU A C 1
ATOM 591 O O . LEU A 1 75 ? 0.133 -8.151 -38.607 1.00 50.22 75 LEU A O 1
ATOM 595 N N . ALA A 1 76 ? 1.161 -9.999 -39.457 1.00 43.06 76 ALA A N 1
ATOM 596 C CA . ALA A 1 76 ? 2.297 -9.432 -40.203 1.00 43.06 76 ALA A CA 1
ATOM 597 C C . ALA A 1 76 ? 3.486 -9.021 -39.304 1.00 43.06 76 ALA A C 1
ATOM 599 O O . ALA A 1 76 ? 3.350 -8.181 -38.432 1.00 43.06 76 ALA A O 1
ATOM 600 N N . THR A 1 77 ? 4.696 -9.568 -39.408 1.00 44.62 77 THR A N 1
ATOM 601 C CA . THR A 1 77 ? 5.342 -10.390 -40.440 1.00 44.62 77 THR A CA 1
ATOM 602 C C . THR A 1 77 ? 6.527 -11.092 -39.781 1.00 44.62 77 THR A C 1
ATOM 604 O O . THR A 1 77 ? 7.391 -10.445 -39.195 1.00 44.62 77 THR A O 1
ATOM 607 N N . SER A 1 78 ? 6.579 -12.418 -39.899 1.00 46.31 78 SER A N 1
ATOM 608 C CA . SER A 1 78 ? 7.804 -13.189 -39.701 1.00 46.31 78 SER A CA 1
ATOM 609 C C . SER A 1 78 ? 8.743 -12.867 -40.861 1.00 46.31 78 SER A C 1
ATOM 611 O O . SER A 1 78 ? 8.650 -13.459 -41.935 1.00 46.31 78 SER A O 1
ATOM 613 N N . THR A 1 79 ? 9.618 -11.886 -40.667 1.00 45.19 79 THR A N 1
ATOM 614 C CA . THR A 1 79 ? 10.776 -11.686 -41.535 1.00 45.19 79 THR A CA 1
ATOM 615 C C . THR A 1 79 ? 11.991 -12.174 -40.771 1.00 45.19 79 THR A C 1
ATOM 617 O O . THR A 1 79 ? 12.480 -11.534 -39.844 1.00 45.19 79 THR A O 1
ATOM 620 N N . SER A 1 80 ? 12.436 -13.364 -41.164 1.00 47.81 80 SER A N 1
ATOM 621 C CA . SER A 1 80 ? 13.718 -13.971 -40.833 1.00 47.81 80 SER A CA 1
ATOM 622 C C . SER A 1 80 ? 14.850 -12.931 -40.881 1.00 47.81 80 SER A C 1
ATOM 624 O O . SER A 1 80 ? 15.372 -12.612 -41.948 1.00 47.81 80 SER A O 1
ATOM 626 N N . ARG A 1 81 ? 15.242 -12.384 -39.723 1.00 39.97 81 ARG A N 1
ATOM 627 C CA . ARG A 1 81 ? 16.515 -11.670 -39.578 1.00 39.97 81 ARG A CA 1
ATOM 628 C C . ARG A 1 81 ? 17.602 -12.715 -39.379 1.00 39.97 81 ARG A C 1
ATOM 630 O O . ARG A 1 81 ? 17.867 -13.164 -38.268 1.00 39.97 81 ARG A O 1
ATOM 637 N N . ARG A 1 82 ? 18.223 -13.107 -40.492 1.00 41.91 82 ARG A N 1
ATOM 638 C CA . ARG A 1 82 ? 19.585 -13.642 -40.488 1.00 41.91 82 ARG A CA 1
ATOM 639 C C . ARG A 1 82 ? 20.486 -12.615 -39.806 1.00 41.91 82 ARG A C 1
ATOM 641 O O . ARG A 1 82 ? 20.580 -11.480 -40.267 1.00 41.91 82 ARG A O 1
ATOM 648 N N . SER A 1 83 ? 21.146 -13.020 -38.732 1.00 41.88 83 SER A N 1
ATOM 649 C CA . SER A 1 83 ? 22.293 -12.315 -38.173 1.00 41.88 83 SER A CA 1
ATOM 650 C C . SER A 1 83 ? 23.353 -12.145 -39.269 1.00 41.88 83 SER A C 1
ATOM 652 O O . SER A 1 83 ? 23.785 -13.160 -39.825 1.00 41.88 83 SER A O 1
ATOM 654 N N . PRO A 1 84 ? 23.819 -10.928 -39.598 1.00 47.16 84 PRO A N 1
ATOM 655 C CA . PRO A 1 84 ? 25.108 -10.798 -40.241 1.00 47.16 84 PRO A CA 1
ATOM 656 C C . PRO A 1 84 ? 26.141 -11.077 -39.154 1.00 47.16 84 PRO A C 1
ATOM 658 O O . PRO A 1 84 ? 26.392 -10.275 -38.257 1.00 47.16 84 PRO A O 1
ATOM 661 N N . LEU A 1 85 ? 26.684 -12.287 -39.205 1.00 43.75 85 LEU A N 1
ATOM 662 C CA . LEU A 1 85 ? 27.934 -12.638 -38.564 1.00 43.75 85 LEU A CA 1
ATOM 663 C C . LEU A 1 85 ? 28.966 -11.673 -39.165 1.00 43.75 85 LEU A C 1
ATOM 665 O O . LEU A 1 85 ? 29.383 -11.846 -40.308 1.00 43.75 85 LEU A O 1
ATOM 669 N N . ILE A 1 86 ? 29.278 -10.588 -38.450 1.00 51.47 86 ILE A N 1
ATOM 670 C CA . ILE A 1 86 ? 30.357 -9.668 -38.814 1.00 51.47 86 ILE A CA 1
ATOM 671 C C . ILE A 1 86 ? 31.652 -10.430 -38.543 1.00 51.47 86 ILE A C 1
ATOM 673 O O . ILE A 1 86 ? 32.293 -10.299 -37.504 1.00 51.47 86 ILE A O 1
ATOM 677 N N . THR A 1 87 ? 32.005 -11.308 -39.477 1.00 44.78 87 THR A N 1
ATOM 678 C CA . THR A 1 87 ? 33.373 -11.765 -39.666 1.00 44.78 87 THR A CA 1
ATOM 679 C C . THR A 1 87 ? 34.191 -10.541 -40.044 1.00 44.78 87 THR A C 1
ATOM 681 O O . THR A 1 87 ? 34.161 -10.069 -41.180 1.00 44.78 87 THR A O 1
ATOM 684 N N . ALA A 1 88 ? 34.901 -10.009 -39.052 1.00 50.31 88 ALA A N 1
ATOM 685 C CA . ALA A 1 88 ? 36.048 -9.141 -39.239 1.00 50.31 88 ALA A CA 1
ATOM 686 C C . ALA A 1 88 ? 37.127 -9.928 -40.001 1.00 50.31 88 ALA A C 1
ATOM 688 O O . ALA A 1 88 ? 38.000 -10.553 -39.403 1.00 50.31 88 ALA A O 1
ATOM 689 N N . SER A 1 89 ? 37.020 -9.984 -41.327 1.00 54.62 89 SER A N 1
ATOM 690 C CA . SER A 1 89 ? 37.989 -10.688 -42.164 1.00 54.62 89 SER A CA 1
ATOM 691 C C . SER A 1 89 ? 38.023 -10.141 -43.589 1.00 54.62 89 SER A C 1
ATOM 693 O O . SER A 1 89 ? 37.501 -10.796 -44.473 1.00 54.62 89 SER A O 1
ATOM 695 N N . TRP A 1 90 ? 38.661 -8.992 -43.821 1.00 49.47 90 TRP A N 1
ATOM 696 C CA . TRP A 1 90 ? 39.394 -8.696 -45.068 1.00 49.47 90 TRP A CA 1
ATOM 697 C C . TRP A 1 90 ? 40.486 -7.676 -44.704 1.00 49.47 90 TRP A C 1
ATOM 699 O O . TRP A 1 90 ? 40.202 -6.527 -44.393 1.00 49.47 90 TRP A O 1
ATOM 709 N N . LEU A 1 91 ? 41.679 -8.147 -44.340 1.00 46.50 91 LEU A N 1
ATOM 710 C CA . LEU A 1 91 ? 42.829 -8.273 -45.244 1.00 46.50 91 LEU A CA 1
ATOM 711 C C . LEU A 1 91 ? 43.206 -6.951 -45.924 1.00 46.50 91 LEU A C 1
ATOM 713 O O . LEU A 1 91 ? 42.737 -6.621 -47.005 1.00 46.50 91 LEU A O 1
ATOM 717 N N . ARG A 1 92 ? 44.132 -6.255 -45.258 1.00 57.50 92 ARG A N 1
ATOM 718 C CA . ARG A 1 92 ? 45.405 -5.777 -45.815 1.00 57.50 92 ARG A CA 1
ATOM 719 C C . ARG A 1 92 ? 45.588 -6.122 -47.301 1.00 57.50 92 ARG A C 1
ATOM 721 O O . ARG A 1 92 ? 46.034 -7.219 -47.627 1.00 57.50 92 ARG A O 1
ATOM 728 N N . ALA A 1 93 ? 45.301 -5.160 -48.165 1.00 50.03 93 ALA A N 1
ATOM 729 C CA . ALA A 1 93 ? 45.850 -5.090 -49.508 1.00 50.03 93 ALA A CA 1
ATOM 730 C C . ALA A 1 93 ? 46.587 -3.754 -49.606 1.00 50.03 93 ALA A C 1
ATOM 732 O O . ALA A 1 93 ? 45.985 -2.697 -49.769 1.00 50.03 93 ALA A O 1
ATOM 733 N N . GLU A 1 94 ? 47.902 -3.819 -49.409 1.00 61.03 94 GLU A N 1
ATOM 734 C CA . GLU A 1 94 ? 48.815 -2.800 -49.908 1.00 61.03 94 GLU A CA 1
ATOM 735 C C . GLU A 1 94 ? 48.664 -2.782 -51.432 1.00 61.03 94 GLU A C 1
ATOM 737 O O . GLU A 1 94 ? 48.848 -3.815 -52.077 1.00 61.03 94 GLU A O 1
ATOM 742 N N . ASN A 1 95 ? 48.311 -1.638 -52.011 1.00 49.16 95 ASN A N 1
ATOM 743 C CA . ASN A 1 95 ? 48.656 -1.377 -53.399 1.00 49.16 95 ASN A CA 1
ATOM 744 C C . ASN A 1 95 ? 48.868 0.124 -53.601 1.00 49.16 95 ASN A C 1
ATOM 746 O O . ASN A 1 95 ? 47.927 0.917 -53.590 1.00 49.16 95 ASN A O 1
ATOM 750 N N . GLU A 1 96 ? 50.140 0.489 -53.734 1.00 58.69 96 GLU A N 1
ATOM 751 C CA . GLU A 1 96 ? 50.588 1.785 -54.220 1.00 58.69 96 GLU A CA 1
ATOM 752 C C . GLU A 1 96 ? 50.130 1.959 -55.674 1.00 58.69 96 GLU A C 1
ATOM 754 O O . GLU A 1 96 ? 50.357 1.093 -56.518 1.00 58.69 96 GLU A O 1
ATOM 759 N N . GLY A 1 97 ? 49.483 3.080 -55.986 1.00 48.06 97 GLY A N 1
ATOM 760 C CA . GLY A 1 97 ? 48.962 3.306 -57.330 1.00 48.06 97 GLY A CA 1
ATOM 761 C C . GLY A 1 97 ? 48.356 4.687 -57.509 1.00 48.06 97 GLY A C 1
ATOM 762 O O . GLY A 1 97 ? 47.144 4.846 -57.499 1.00 48.06 97 GLY A O 1
ATOM 763 N N . SER A 1 98 ? 49.235 5.674 -57.673 1.00 61.97 98 SER A N 1
ATOM 764 C CA . SER A 1 98 ? 48.964 7.029 -58.162 1.00 61.97 98 SER A CA 1
ATOM 765 C C . SER A 1 98 ? 47.900 7.088 -59.270 1.00 61.97 98 SER A C 1
ATOM 767 O O . SER A 1 98 ? 48.090 6.499 -60.331 1.00 61.97 98 SER A O 1
ATOM 769 N N . SER A 1 99 ? 46.838 7.875 -59.076 1.00 49.75 99 SER A N 1
ATOM 770 C CA . SER A 1 99 ? 46.373 8.835 -60.089 1.00 49.75 99 SER A CA 1
ATOM 771 C C . SER A 1 99 ? 45.340 9.806 -59.509 1.00 49.75 99 SER A C 1
ATOM 773 O O . SER A 1 99 ? 44.340 9.427 -58.914 1.00 49.75 99 SER A O 1
ATOM 775 N N . SER A 1 100 ? 45.660 11.084 -59.677 1.00 60.38 100 SER A N 1
ATOM 776 C CA . SER A 1 100 ? 44.791 12.250 -59.547 1.00 60.38 100 SER A CA 1
ATOM 777 C C . SER A 1 100 ? 43.622 12.164 -60.529 1.00 60.38 100 SER A C 1
ATOM 779 O O . SER A 1 100 ? 43.876 11.880 -61.696 1.00 60.38 100 SER A O 1
ATOM 781 N N . ASP A 1 101 ? 42.406 12.497 -60.086 1.00 51.09 101 ASP A N 1
ATOM 782 C CA . ASP A 1 101 ? 41.491 13.503 -60.674 1.00 51.09 101 ASP A CA 1
ATOM 783 C C . ASP A 1 101 ? 40.033 13.206 -60.244 1.00 51.09 101 ASP A C 1
ATOM 785 O O . ASP A 1 101 ? 39.494 12.150 -60.558 1.00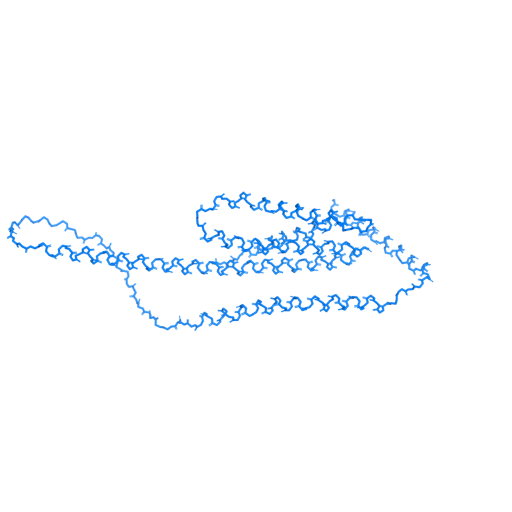 51.09 101 ASP A O 1
ATOM 789 N N . LYS A 1 102 ? 39.422 14.170 -59.534 1.00 54.19 102 LYS A N 1
ATOM 790 C CA . LYS A 1 102 ? 37.980 14.357 -59.232 1.00 54.19 102 LYS A CA 1
ATOM 791 C C . LYS A 1 102 ? 37.200 13.172 -58.640 1.00 54.19 102 LYS A C 1
ATOM 793 O O . LYS A 1 102 ? 36.611 12.383 -59.371 1.00 54.19 102 LYS A O 1
ATOM 798 N N . GLY A 1 103 ? 37.075 13.150 -57.313 1.00 55.41 103 GLY A N 1
ATOM 799 C CA . GLY A 1 103 ? 36.199 12.210 -56.607 1.00 55.41 103 GLY A CA 1
ATOM 800 C C . GLY A 1 103 ? 35.771 12.675 -55.213 1.00 55.41 103 GLY A C 1
ATOM 801 O O . GLY A 1 103 ? 35.663 11.840 -54.329 1.00 55.41 103 GLY A O 1
ATOM 802 N N . ASP A 1 104 ? 35.565 13.981 -55.003 1.00 58.41 104 ASP A N 1
ATOM 803 C CA . ASP A 1 104 ? 35.167 14.522 -53.687 1.00 58.41 104 ASP A CA 1
ATOM 804 C C . ASP A 1 104 ? 33.667 14.320 -53.363 1.00 58.41 104 ASP A C 1
ATOM 806 O O . ASP A 1 104 ? 33.264 14.525 -52.225 1.00 58.41 104 ASP A O 1
ATOM 810 N N . ASP A 1 105 ? 32.835 13.875 -54.315 1.00 60.66 105 ASP A N 1
ATOM 811 C CA . ASP A 1 105 ? 31.375 13.769 -54.112 1.00 60.66 105 ASP A CA 1
ATOM 812 C C . ASP A 1 105 ? 30.905 12.401 -53.560 1.00 60.66 105 ASP A C 1
ATOM 814 O O . ASP A 1 105 ? 29.762 12.270 -53.114 1.00 60.66 105 ASP A O 1
ATOM 818 N N . ASP A 1 106 ? 31.749 11.362 -53.578 1.00 63.00 106 ASP A N 1
ATOM 819 C CA . ASP A 1 106 ? 31.349 10.009 -53.146 1.00 63.00 106 ASP A CA 1
ATOM 820 C C . ASP A 1 106 ? 31.522 9.778 -51.632 1.00 63.00 106 ASP A C 1
ATOM 822 O O . ASP A 1 106 ? 30.779 8.987 -51.040 1.00 63.00 106 ASP A O 1
ATOM 826 N N . ASP A 1 107 ? 32.437 10.504 -50.980 1.00 66.81 107 ASP A N 1
ATOM 827 C CA . ASP A 1 107 ? 32.707 10.353 -49.544 1.00 66.81 107 ASP A CA 1
ATOM 828 C C . ASP A 1 107 ? 31.604 10.974 -48.665 1.00 66.81 107 ASP A C 1
ATOM 830 O O . ASP A 1 107 ? 31.271 10.425 -47.607 1.00 66.81 107 ASP A O 1
ATOM 834 N N . ASP A 1 108 ? 30.960 12.053 -49.118 1.00 73.00 108 ASP A N 1
ATOM 835 C CA . ASP A 1 108 ? 29.876 12.717 -48.378 1.00 73.00 108 ASP A CA 1
ATOM 836 C C . ASP A 1 108 ? 28.613 11.834 -48.291 1.00 73.00 108 ASP A C 1
ATOM 838 O O . ASP A 1 108 ? 27.975 11.726 -47.237 1.00 73.00 108 ASP A O 1
ATOM 842 N N . ASN A 1 109 ? 28.310 11.084 -49.357 1.00 81.50 109 ASN A N 1
ATOM 843 C CA . ASN A 1 109 ? 27.156 10.178 -49.414 1.00 81.50 109 ASN A CA 1
ATOM 844 C C . ASN A 1 109 ? 27.260 9.003 -48.422 1.00 81.50 109 ASN A C 1
ATOM 846 O O . ASN A 1 109 ? 26.244 8.467 -47.962 1.00 81.50 109 ASN A O 1
ATOM 850 N N . PHE A 1 110 ? 28.479 8.580 -48.070 1.00 88.44 110 PHE A N 1
ATOM 851 C CA . PHE A 1 110 ? 28.692 7.489 -47.118 1.00 88.44 110 PHE A CA 1
ATOM 852 C C . PHE A 1 110 ? 28.319 7.896 -45.686 1.00 88.44 110 PHE A C 1
ATOM 854 O O . PHE A 1 110 ? 27.624 7.148 -44.985 1.00 88.44 110 PHE A O 1
ATOM 861 N N . TRP A 1 111 ? 28.757 9.079 -45.248 1.00 88.56 111 TRP A N 1
ATOM 862 C CA . TRP A 1 111 ? 28.514 9.569 -43.890 1.00 88.56 111 TRP A CA 1
ATOM 863 C C . TRP A 1 111 ? 27.042 9.888 -43.639 1.00 88.56 111 TRP A C 1
ATOM 865 O O . TRP A 1 111 ? 26.524 9.562 -42.565 1.00 88.56 111 TRP A O 1
ATOM 875 N N . ASP A 1 112 ? 26.346 10.425 -44.641 1.00 90.38 112 ASP A N 1
ATOM 876 C CA . ASP A 1 112 ? 24.903 10.663 -44.572 1.00 90.38 112 ASP A CA 1
ATOM 877 C C . ASP A 1 112 ? 24.119 9.355 -44.398 1.00 90.38 112 ASP A C 1
ATOM 879 O O . ASP A 1 112 ? 23.224 9.260 -43.548 1.00 90.38 112 ASP A O 1
ATOM 883 N N . ASN A 1 113 ? 24.513 8.296 -45.111 1.00 90.44 113 ASN A N 1
ATOM 884 C CA . ASN A 1 113 ? 23.892 6.983 -44.966 1.00 90.44 113 ASN A CA 1
ATOM 885 C C . ASN A 1 113 ? 24.133 6.385 -43.562 1.00 90.44 113 ASN A C 1
ATOM 887 O O . ASN A 1 113 ? 23.190 5.915 -42.922 1.00 90.44 113 ASN A O 1
ATOM 891 N N . GLN A 1 114 ? 25.356 6.468 -43.022 1.00 88.56 114 GLN A N 1
ATOM 892 C CA . GLN A 1 114 ? 25.664 5.993 -41.660 1.00 88.56 114 GLN A CA 1
ATOM 893 C C . GLN A 1 114 ? 24.893 6.762 -40.576 1.00 88.56 114 GLN A C 1
ATOM 895 O O . GLN A 1 114 ? 24.370 6.154 -39.635 1.00 88.56 114 GLN A O 1
ATOM 900 N N . ASN A 1 115 ? 24.772 8.087 -40.713 1.00 94.00 115 ASN A N 1
ATOM 901 C CA . ASN A 1 115 ? 23.988 8.903 -39.787 1.00 94.00 115 ASN A CA 1
ATOM 902 C C . ASN A 1 115 ? 22.498 8.548 -39.831 1.00 94.00 115 ASN A C 1
ATOM 904 O O . ASN A 1 115 ? 21.860 8.498 -38.777 1.00 94.00 115 ASN A O 1
ATOM 908 N N . SER A 1 116 ? 21.954 8.249 -41.013 1.00 94.00 116 SER A N 1
ATOM 909 C CA . SER A 1 116 ? 20.557 7.826 -41.155 1.00 94.00 116 SER A CA 1
ATOM 910 C C . SER A 1 116 ? 20.280 6.496 -40.436 1.00 94.00 116 SER A C 1
ATOM 912 O O . SER A 1 116 ? 19.321 6.395 -39.669 1.00 94.00 116 SER A O 1
ATOM 914 N N . ILE A 1 117 ? 21.186 5.516 -40.561 1.00 93.62 117 ILE A N 1
ATOM 915 C CA . ILE A 1 117 ? 21.096 4.221 -39.870 1.00 93.62 117 ILE A CA 1
ATOM 916 C C . ILE A 1 117 ? 21.205 4.414 -38.353 1.00 93.62 117 ILE A C 1
ATOM 918 O O . ILE A 1 117 ? 20.427 3.838 -37.593 1.00 93.62 117 ILE A O 1
ATOM 922 N N . LEU A 1 118 ? 22.139 5.249 -37.885 1.00 93.31 118 LEU A N 1
ATOM 923 C CA . LEU A 1 118 ? 22.280 5.559 -36.459 1.00 93.31 118 LEU A CA 1
ATOM 924 C C . LEU A 1 118 ? 21.029 6.235 -35.888 1.00 93.31 118 LEU A C 1
ATOM 926 O O . LEU A 1 118 ? 20.637 5.925 -34.761 1.00 93.31 118 LEU A O 1
ATOM 930 N N . GLN A 1 119 ? 20.391 7.134 -36.642 1.00 94.00 119 GLN A N 1
ATOM 931 C CA . GLN A 1 119 ? 19.129 7.751 -36.237 1.00 94.00 119 GLN A CA 1
ATOM 932 C C . GLN A 1 119 ? 17.993 6.727 -36.172 1.00 94.00 119 GLN A C 1
ATOM 934 O O . GLN A 1 119 ? 17.249 6.726 -35.192 1.00 94.00 119 GLN A O 1
ATOM 939 N N . GLU A 1 120 ? 17.888 5.817 -37.143 1.00 92.75 120 GLU A N 1
ATOM 940 C CA . GLU A 1 120 ? 16.874 4.758 -37.125 1.00 92.75 120 GLU A CA 1
ATOM 941 C C . GLU A 1 120 ? 17.077 3.797 -35.944 1.00 92.75 120 GLU A C 1
ATOM 943 O O . GLU A 1 120 ? 16.123 3.482 -35.233 1.00 92.75 120 GLU A O 1
ATOM 948 N N . VAL A 1 121 ? 18.322 3.393 -35.662 1.00 93.75 121 VAL A N 1
ATOM 949 C CA . VAL A 1 121 ? 18.654 2.536 -34.511 1.00 93.75 121 VAL A CA 1
ATOM 950 C C . VAL A 1 121 ? 18.367 3.248 -33.188 1.00 93.75 121 VAL A C 1
ATOM 952 O O . VAL A 1 121 ? 17.822 2.627 -32.274 1.00 93.75 121 VAL A O 1
ATOM 955 N N . ARG A 1 122 ? 18.682 4.546 -33.067 1.00 93.12 122 ARG A N 1
ATOM 956 C CA . ARG A 1 122 ? 18.334 5.339 -31.875 1.00 93.12 122 ARG A CA 1
ATOM 957 C C . ARG A 1 122 ? 16.823 5.441 -31.701 1.00 93.12 122 ARG A C 1
ATOM 959 O O . ARG A 1 122 ? 16.335 5.138 -30.619 1.00 93.12 122 ARG A O 1
ATOM 966 N N . ALA A 1 123 ? 16.083 5.766 -32.759 1.00 92.00 123 ALA A N 1
ATOM 967 C CA . ALA A 1 123 ? 14.627 5.859 -32.714 1.00 92.00 123 ALA A CA 1
ATOM 968 C C . ALA A 1 123 ? 13.963 4.506 -32.397 1.00 92.00 123 ALA A C 1
ATOM 970 O O . ALA A 1 123 ? 12.986 4.453 -31.649 1.00 92.00 123 ALA A O 1
ATOM 971 N N . ALA A 1 124 ? 14.491 3.400 -32.931 1.00 90.62 124 ALA A N 1
ATOM 972 C CA . ALA A 1 124 ? 14.025 2.052 -32.612 1.00 90.62 124 ALA A CA 1
ATOM 973 C C . ALA A 1 124 ? 14.283 1.703 -31.138 1.00 90.62 124 ALA A C 1
ATOM 975 O O . ALA A 1 124 ? 13.375 1.231 -30.456 1.00 90.62 124 ALA A O 1
ATOM 976 N N . LYS A 1 125 ? 15.481 2.013 -30.627 1.00 90.75 125 LYS A N 1
ATOM 977 C CA . LYS A 1 125 ? 15.848 1.788 -29.224 1.00 90.75 125 LYS A CA 1
ATOM 978 C C . LYS A 1 125 ? 15.029 2.649 -28.260 1.00 90.75 125 LYS A C 1
ATOM 980 O O . LYS A 1 125 ? 14.637 2.175 -27.200 1.00 90.75 125 LYS A O 1
ATOM 985 N N . GLU A 1 126 ? 14.739 3.897 -28.620 1.00 88.50 126 GLU A N 1
ATOM 986 C CA . GLU A 1 126 ? 13.871 4.782 -27.833 1.00 88.50 126 GLU A CA 1
ATOM 987 C C . GLU A 1 126 ? 12.432 4.261 -27.771 1.00 88.50 126 GLU A C 1
ATOM 989 O O . GLU A 1 126 ? 11.816 4.294 -26.705 1.00 88.50 126 GLU A O 1
ATOM 994 N N . LYS A 1 127 ? 11.902 3.729 -28.881 1.00 86.94 127 LYS A N 1
ATOM 995 C CA . LYS A 1 127 ? 10.580 3.084 -28.902 1.00 86.94 127 LYS A CA 1
ATOM 996 C C . LYS A 1 127 ? 10.544 1.828 -28.035 1.00 86.94 127 LYS A C 1
ATOM 998 O O . LYS A 1 127 ? 9.619 1.678 -27.243 1.00 86.94 127 LYS A O 1
ATOM 1003 N N . GLU A 1 128 ? 11.554 0.968 -28.146 1.00 86.00 128 GLU A N 1
ATOM 1004 C CA . GLU A 1 128 ? 11.665 -0.248 -27.334 1.00 86.00 128 GLU A CA 1
ATOM 1005 C C . GLU A 1 128 ? 11.751 0.088 -25.837 1.00 86.00 128 GLU A C 1
ATOM 1007 O O . GLU A 1 128 ? 10.955 -0.420 -25.050 1.00 86.00 128 GLU A O 1
ATOM 1012 N N . ALA A 1 129 ? 12.603 1.044 -25.454 1.00 82.19 129 ALA A N 1
ATOM 1013 C CA . ALA A 1 129 ? 12.713 1.513 -24.072 1.00 82.19 129 ALA A CA 1
ATOM 1014 C C . ALA A 1 129 ? 11.404 2.137 -23.552 1.00 82.19 129 ALA A C 1
ATOM 1016 O O . ALA A 1 129 ? 11.026 1.943 -22.393 1.00 82.19 129 ALA A O 1
ATOM 1017 N N . ALA A 1 130 ? 10.681 2.877 -24.399 1.00 82.25 130 ALA A N 1
ATOM 1018 C CA . ALA A 1 130 ? 9.385 3.441 -24.037 1.00 82.25 130 ALA A CA 1
ATOM 1019 C C . ALA A 1 130 ? 8.322 2.352 -23.820 1.00 82.25 130 ALA A C 1
ATOM 1021 O O . ALA A 1 130 ? 7.507 2.464 -22.900 1.00 82.25 130 ALA A O 1
ATOM 1022 N N . ASP A 1 131 ? 8.322 1.299 -24.635 1.00 86.06 131 ASP A N 1
ATOM 1023 C CA . ASP A 1 131 ? 7.372 0.195 -24.511 1.00 86.06 131 ASP A CA 1
ATOM 1024 C C . ASP A 1 131 ? 7.703 -0.729 -23.331 1.00 86.06 131 ASP A C 1
ATOM 1026 O O . ASP A 1 131 ? 6.791 -1.165 -22.626 1.00 86.06 131 ASP A O 1
ATOM 1030 N N . GLU A 1 132 ? 8.982 -0.954 -23.024 1.00 81.50 132 GLU A N 1
ATOM 1031 C CA . GLU A 1 132 ? 9.409 -1.627 -21.792 1.00 81.50 132 GLU A CA 1
ATOM 1032 C C . GLU A 1 132 ? 9.000 -0.842 -20.542 1.00 81.50 132 GLU A C 1
ATOM 1034 O O . GLU A 1 132 ? 8.424 -1.420 -19.616 1.00 81.50 132 GLU A O 1
ATOM 1039 N N . LYS A 1 133 ? 9.193 0.486 -20.535 1.00 80.44 133 LYS A N 1
ATOM 1040 C CA . LYS A 1 133 ? 8.767 1.350 -19.421 1.00 80.44 133 LYS A CA 1
ATOM 1041 C C . LYS A 1 133 ? 7.256 1.268 -19.187 1.00 80.44 133 LYS A C 1
ATOM 1043 O O . LYS A 1 133 ? 6.824 1.195 -18.038 1.00 80.44 133 LYS A O 1
ATOM 1048 N N . LYS A 1 134 ? 6.451 1.220 -20.258 1.00 81.94 134 LYS A N 1
ATOM 1049 C CA . LYS A 1 134 ? 4.991 1.026 -20.164 1.00 81.94 134 LYS A CA 1
ATOM 1050 C C . LYS A 1 134 ? 4.619 -0.349 -19.606 1.00 81.94 134 LYS A C 1
ATOM 1052 O O . LYS A 1 134 ? 3.710 -0.443 -18.784 1.00 81.94 134 LYS A O 1
ATOM 1057 N N . LYS A 1 135 ? 5.295 -1.420 -20.036 1.00 82.94 135 LYS A N 1
ATOM 1058 C CA . LYS A 1 135 ? 5.050 -2.775 -19.510 1.00 82.94 135 LYS A CA 1
ATOM 1059 C C . LYS A 1 135 ? 5.374 -2.848 -18.021 1.00 82.94 135 LYS A C 1
ATOM 1061 O O . LYS A 1 135 ? 4.558 -3.336 -17.243 1.00 82.94 135 LYS A O 1
ATOM 1066 N N . GLN A 1 136 ? 6.517 -2.301 -17.611 1.00 78.81 136 GLN A N 1
ATOM 1067 C CA . GLN A 1 136 ? 6.898 -2.244 -16.202 1.00 78.81 136 GLN A CA 1
ATOM 1068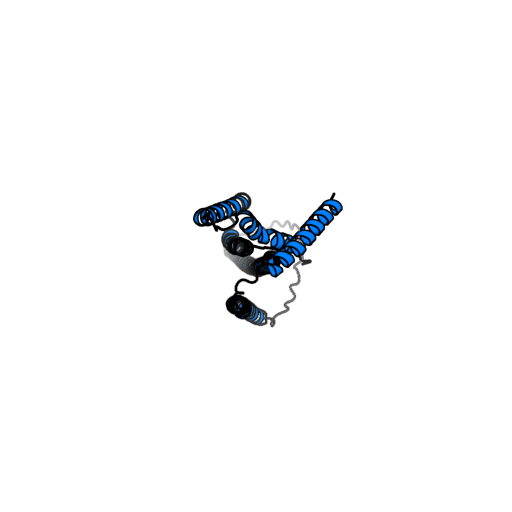 C C . GLN A 1 136 ? 5.890 -1.432 -15.386 1.00 78.81 136 GLN A C 1
ATOM 1070 O O . GLN A 1 136 ? 5.402 -1.928 -14.371 1.00 78.81 136 GLN A O 1
ATOM 1075 N N . SER A 1 137 ? 5.495 -0.235 -15.839 1.00 78.81 137 SER A N 1
ATOM 1076 C CA . SER A 1 137 ? 4.517 0.585 -15.110 1.00 78.81 137 SER A CA 1
ATOM 1077 C C . SER A 1 137 ? 3.178 -0.133 -14.917 1.00 78.81 137 SER A C 1
ATOM 1079 O O . SER A 1 137 ? 2.602 -0.067 -13.834 1.00 78.81 137 SER A O 1
ATOM 1081 N N . GLN A 1 138 ? 2.713 -0.876 -15.927 1.00 79.88 138 GLN A N 1
ATOM 1082 C CA . GLN A 1 138 ? 1.486 -1.674 -15.836 1.00 79.88 138 GLN A CA 1
ATOM 1083 C C . GLN A 1 138 ? 1.607 -2.824 -14.829 1.00 79.88 138 GLN A C 1
ATOM 1085 O O . GLN A 1 138 ? 0.687 -3.049 -14.040 1.00 79.88 138 GLN A O 1
ATOM 1090 N N . LEU A 1 139 ? 2.740 -3.533 -14.805 1.00 80.62 139 LEU A N 1
ATOM 1091 C CA . LEU A 1 139 ? 2.990 -4.582 -13.811 1.00 80.62 139 LEU A CA 1
ATOM 1092 C C . LEU A 1 139 ? 3.004 -4.007 -12.385 1.00 80.62 139 LEU A C 1
ATOM 1094 O O . LEU A 1 139 ? 2.413 -4.590 -11.474 1.00 80.62 139 LEU A O 1
ATOM 1098 N N . TYR A 1 140 ? 3.598 -2.828 -12.185 1.00 79.19 140 TYR A N 1
ATOM 1099 C CA . TYR A 1 140 ? 3.578 -2.141 -10.889 1.00 79.19 140 TYR A CA 1
ATOM 1100 C C . TYR A 1 140 ? 2.170 -1.692 -10.470 1.00 79.19 140 TYR A C 1
ATOM 1102 O O . TYR A 1 140 ? 1.809 -1.811 -9.296 1.00 79.19 140 TYR A O 1
ATOM 1110 N N . GLU A 1 141 ? 1.347 -1.204 -11.401 1.00 82.00 141 GLU A N 1
ATOM 1111 C CA . GLU A 1 141 ? -0.060 -0.872 -11.133 1.00 82.00 141 GLU A CA 1
ATOM 1112 C C . GLU A 1 141 ? -0.842 -2.094 -10.643 1.00 82.00 141 GLU A C 1
ATOM 1114 O O . GLU A 1 141 ? -1.524 -2.018 -9.620 1.00 82.00 141 GLU A O 1
ATOM 1119 N N . GLN A 1 142 ? -0.678 -3.244 -11.298 1.00 82.69 142 GLN A N 1
ATOM 1120 C CA . GLN A 1 142 ? -1.330 -4.484 -10.875 1.00 82.69 142 GLN A CA 1
ATOM 1121 C C . GLN A 1 142 ? -0.865 -4.934 -9.483 1.00 82.69 142 GLN A C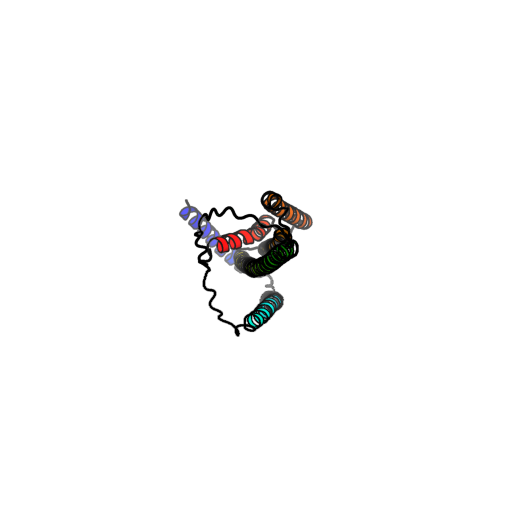 1
ATOM 1123 O O . GLN A 1 142 ? -1.694 -5.251 -8.627 1.00 82.69 142 GLN A O 1
ATOM 1128 N N . ARG A 1 143 ? 0.448 -4.896 -9.219 1.00 81.25 143 ARG A N 1
ATOM 1129 C CA . ARG A 1 143 ? 1.026 -5.289 -7.920 1.00 81.25 143 ARG A CA 1
ATOM 1130 C C . ARG A 1 143 ? 0.579 -4.377 -6.778 1.00 81.25 143 ARG A C 1
ATOM 1132 O O . ARG A 1 143 ? 0.282 -4.859 -5.687 1.00 81.25 143 ARG A O 1
ATOM 1139 N N . SER A 1 144 ? 0.502 -3.070 -7.022 1.00 82.19 144 SER A N 1
ATOM 1140 C CA . SER A 1 144 ? 0.043 -2.103 -6.017 1.00 82.19 144 SER A CA 1
ATOM 1141 C C . SER A 1 144 ? -1.454 -2.238 -5.724 1.00 82.19 144 SER A C 1
ATOM 1143 O O . SER A 1 144 ? -1.852 -2.198 -4.559 1.00 82.19 144 SER A O 1
ATOM 1145 N N . ALA A 1 145 ? -2.283 -2.486 -6.742 1.00 84.50 145 ALA A N 1
ATOM 1146 C CA . ALA A 1 145 ? -3.705 -2.760 -6.554 1.00 84.50 145 ALA A CA 1
ATOM 1147 C C . ALA A 1 145 ? -3.947 -4.052 -5.753 1.00 84.50 145 ALA A C 1
ATOM 1149 O O . ALA A 1 145 ? -4.805 -4.068 -4.866 1.00 84.50 145 ALA A O 1
ATOM 1150 N N . ALA A 1 146 ? -3.169 -5.107 -6.019 1.00 85.94 146 ALA A N 1
ATOM 1151 C CA . ALA A 1 146 ? -3.231 -6.360 -5.268 1.00 85.94 146 ALA A CA 1
ATOM 1152 C C . ALA A 1 146 ? -2.861 -6.163 -3.788 1.00 85.94 146 ALA A C 1
ATOM 1154 O O . ALA A 1 146 ? -3.595 -6.612 -2.910 1.00 85.94 146 ALA A O 1
ATOM 1155 N N . LEU A 1 147 ? -1.796 -5.406 -3.494 1.00 85.19 147 LEU A N 1
ATOM 1156 C CA . LEU A 1 147 ? -1.386 -5.106 -2.116 1.00 85.19 147 LEU A CA 1
ATOM 1157 C C . LEU A 1 147 ? -2.464 -4.332 -1.337 1.00 85.19 147 LEU A C 1
ATOM 1159 O O . LEU A 1 147 ? -2.699 -4.595 -0.153 1.00 85.19 147 LEU A O 1
ATOM 1163 N N . VAL A 1 148 ? -3.129 -3.372 -1.988 1.00 89.06 148 VAL A N 1
ATOM 1164 C CA . VAL A 1 148 ? -4.236 -2.614 -1.382 1.00 89.06 148 VAL A CA 1
ATOM 1165 C C . VAL A 1 148 ? -5.425 -3.533 -1.102 1.00 89.06 148 VAL A C 1
ATOM 1167 O O . VAL A 1 148 ? -6.000 -3.463 -0.015 1.00 89.06 148 VAL A O 1
ATOM 1170 N N . ALA A 1 149 ? -5.759 -4.425 -2.039 1.00 89.88 149 ALA A N 1
ATOM 1171 C CA . ALA A 1 149 ? -6.827 -5.403 -1.861 1.00 89.88 149 ALA A CA 1
ATOM 1172 C C . ALA A 1 149 ? -6.531 -6.374 -0.704 1.00 89.88 149 ALA A C 1
ATOM 1174 O O . ALA A 1 149 ? -7.395 -6.589 0.147 1.00 89.88 149 ALA A O 1
ATOM 1175 N N . ASP A 1 150 ? -5.301 -6.885 -0.609 1.00 89.00 150 ASP A N 1
ATOM 1176 C CA . ASP A 1 150 ? -4.866 -7.747 0.494 1.00 89.00 150 ASP A CA 1
ATOM 1177 C C . ASP A 1 150 ? -4.895 -7.016 1.842 1.00 89.00 150 ASP A C 1
ATOM 1179 O O . ASP A 1 150 ? -5.376 -7.555 2.840 1.00 89.00 150 ASP A O 1
ATOM 1183 N N . SER A 1 151 ? -4.440 -5.759 1.881 1.00 90.19 151 SER A N 1
ATOM 1184 C CA . SER A 1 151 ? -4.485 -4.928 3.092 1.00 90.19 151 SER A CA 1
ATOM 1185 C C . SER A 1 151 ? -5.923 -4.705 3.567 1.00 90.19 151 SER A C 1
ATOM 1187 O O . SER A 1 151 ? -6.212 -4.841 4.758 1.00 90.19 151 SER A O 1
ATOM 1189 N N . ALA A 1 152 ? -6.840 -4.420 2.637 1.00 91.31 152 ALA A N 1
ATOM 1190 C CA . ALA A 1 152 ? -8.260 -4.272 2.935 1.00 91.31 152 ALA A CA 1
ATOM 1191 C C . ALA A 1 152 ? -8.875 -5.591 3.430 1.00 91.31 152 ALA A C 1
ATOM 1193 O O . ALA A 1 152 ? -9.620 -5.590 4.412 1.00 91.31 152 ALA A O 1
ATOM 1194 N N . PHE A 1 153 ? -8.523 -6.719 2.806 1.00 93.38 153 PHE A N 1
ATOM 1195 C CA . PHE A 1 153 ? -8.979 -8.045 3.216 1.00 93.38 153 PHE A CA 1
ATOM 1196 C C . PHE A 1 153 ? -8.547 -8.382 4.650 1.00 93.38 153 PHE A C 1
ATOM 1198 O O . PHE A 1 153 ? -9.392 -8.722 5.482 1.00 93.38 153 PHE A O 1
ATOM 1205 N N . PHE A 1 154 ? -7.260 -8.217 4.978 1.00 92.25 154 PHE A N 1
ATOM 1206 C CA . PHE A 1 154 ? -6.774 -8.415 6.346 1.00 92.25 154 PHE A CA 1
ATOM 1207 C C . PHE A 1 154 ? -7.431 -7.442 7.328 1.00 92.25 154 PHE A C 1
ATOM 1209 O O . PHE A 1 154 ? -7.816 -7.855 8.421 1.00 92.25 154 PHE A O 1
ATOM 1216 N N . GLY A 1 155 ? -7.631 -6.182 6.933 1.00 92.62 155 GLY A N 1
ATOM 1217 C CA . GLY A 1 155 ? -8.340 -5.192 7.742 1.00 92.62 155 GLY A CA 1
ATOM 1218 C C . GLY A 1 155 ? -9.756 -5.640 8.117 1.00 92.62 155 GLY A C 1
ATOM 1219 O O . GLY A 1 155 ? -10.130 -5.583 9.287 1.00 92.62 155 GLY A O 1
ATOM 1220 N N . VAL A 1 156 ? -10.535 -6.156 7.163 1.00 93.31 156 VAL A N 1
ATOM 1221 C CA . VAL A 1 156 ? -11.892 -6.672 7.430 1.00 93.31 156 VAL A CA 1
ATOM 1222 C C . VAL A 1 156 ? -11.852 -7.929 8.306 1.00 93.31 156 VAL A C 1
ATOM 1224 O O . VAL A 1 156 ? -12.654 -8.061 9.235 1.00 93.31 156 VAL A O 1
ATOM 1227 N N . LEU A 1 157 ? -10.900 -8.833 8.061 1.00 94.00 157 LEU A N 1
ATOM 1228 C CA . LEU A 1 157 ? -10.742 -10.071 8.827 1.00 94.00 157 LEU A CA 1
ATOM 1229 C C . LEU A 1 157 ? -10.445 -9.775 10.303 1.00 94.00 157 LEU A C 1
ATOM 1231 O O . LEU A 1 157 ? -11.149 -10.254 11.196 1.00 94.00 157 LEU A O 1
ATOM 1235 N N . PHE A 1 158 ? -9.442 -8.943 10.574 1.00 93.06 158 PHE A N 1
ATOM 1236 C CA . PHE A 1 158 ? -9.088 -8.561 11.938 1.00 93.06 158 PHE A CA 1
ATOM 1237 C C . PHE A 1 158 ? -10.150 -7.681 12.591 1.00 93.06 158 PHE A C 1
ATOM 1239 O O . PHE A 1 158 ? -10.388 -7.831 13.785 1.00 93.06 158 PHE A O 1
ATOM 1246 N N . PHE A 1 159 ? -10.850 -6.832 11.836 1.00 93.75 159 PHE A N 1
ATOM 1247 C CA . PHE A 1 159 ? -12.005 -6.106 12.359 1.00 93.75 159 PHE A CA 1
ATOM 1248 C C . PHE A 1 159 ? -13.084 -7.071 12.866 1.00 93.75 159 PHE A C 1
ATOM 1250 O O . PHE A 1 159 ? -13.553 -6.927 13.995 1.00 93.75 159 PHE A O 1
ATOM 1257 N N . SER A 1 160 ? -13.419 -8.102 12.083 1.00 94.38 160 SER A N 1
ATOM 1258 C CA . SER A 1 160 ? -14.368 -9.150 12.482 1.00 94.38 160 SER A CA 1
ATOM 1259 C C . SER A 1 160 ? -13.888 -9.933 13.713 1.00 94.38 160 SER A C 1
ATOM 1261 O O . SER A 1 160 ? -14.674 -10.251 14.614 1.00 94.38 160 SER A O 1
ATOM 1263 N N . LEU A 1 161 ? -12.584 -10.216 13.794 1.00 93.38 161 LEU A N 1
ATOM 1264 C CA . LEU A 1 161 ? -11.981 -10.885 14.947 1.00 93.38 161 LEU A CA 1
ATOM 1265 C C . LEU A 1 161 ? -12.041 -10.006 16.207 1.00 93.38 161 LEU A C 1
ATOM 1267 O O . LEU A 1 161 ? -12.487 -10.461 17.260 1.00 93.38 161 LEU A O 1
ATOM 1271 N N . CYS A 1 162 ? -11.655 -8.733 16.096 1.00 91.38 162 CYS A N 1
ATOM 1272 C CA . CYS A 1 162 ? -11.735 -7.755 17.177 1.00 91.38 162 CYS A CA 1
ATOM 1273 C C . CYS A 1 162 ? -13.174 -7.561 17.645 1.00 91.38 162 CYS A C 1
ATOM 1275 O O . CYS A 1 162 ? -13.410 -7.500 18.847 1.00 91.38 162 CYS A O 1
ATOM 1277 N N . TRP A 1 163 ? -14.134 -7.520 16.721 1.00 92.44 163 TRP A N 1
ATOM 1278 C CA . TRP A 1 163 ? -15.553 -7.424 17.048 1.00 92.44 163 TRP A CA 1
ATOM 1279 C C . TRP A 1 163 ? -16.043 -8.618 17.875 1.00 92.44 163 TRP A C 1
ATOM 1281 O O . TRP A 1 163 ? -16.830 -8.452 18.801 1.00 92.44 163 TRP A O 1
ATOM 1291 N N . SER A 1 164 ? -15.542 -9.819 17.581 1.00 93.25 164 SER A N 1
ATOM 1292 C CA . SER A 1 164 ? -15.934 -11.047 18.284 1.00 93.25 164 SER A CA 1
ATOM 1293 C C . SER A 1 164 ? -15.337 -11.159 19.692 1.00 93.25 164 SER A C 1
ATOM 1295 O O . SER A 1 164 ? -15.931 -11.787 20.567 1.00 93.25 164 SER A O 1
ATOM 1297 N N . VAL A 1 165 ? -14.155 -10.575 19.919 1.00 92.94 165 VAL A N 1
ATOM 1298 C CA . VAL A 1 165 ? -13.408 -10.695 21.186 1.00 92.94 165 VAL A CA 1
ATOM 1299 C C . VAL A 1 165 ? -13.619 -9.489 22.107 1.00 92.94 165 VAL A C 1
ATOM 1301 O O . VAL A 1 165 ? -13.565 -9.627 23.333 1.00 92.94 165 VAL A O 1
ATOM 1304 N N . ALA A 1 166 ? -13.838 -8.298 21.550 1.00 90.38 166 ALA A N 1
ATOM 1305 C CA . ALA A 1 166 ? -13.930 -7.073 22.327 1.00 90.38 166 ALA A CA 1
ATOM 1306 C C . ALA A 1 166 ? -15.270 -6.959 23.064 1.00 90.38 166 ALA A C 1
ATOM 1308 O O . ALA A 1 166 ? -16.344 -7.113 22.493 1.00 90.38 166 ALA A O 1
ATOM 1309 N N . THR A 1 167 ? -15.209 -6.597 24.345 1.00 90.19 167 THR A N 1
ATOM 1310 C CA . THR A 1 167 ? -16.400 -6.258 25.140 1.00 90.19 167 THR A CA 1
ATOM 1311 C C . THR A 1 167 ? -16.917 -4.852 24.845 1.00 90.19 167 THR A C 1
ATOM 1313 O O . THR A 1 167 ? -18.074 -4.554 25.124 1.00 90.19 167 THR A O 1
ATOM 1316 N N . ASN A 1 168 ? -16.057 -3.985 24.301 1.00 88.62 168 ASN A N 1
ATOM 1317 C CA . ASN A 1 168 ? -16.362 -2.592 24.008 1.00 88.62 168 ASN A CA 1
ATOM 1318 C C . ASN A 1 168 ? -16.434 -2.384 22.489 1.00 88.62 168 ASN A C 1
ATOM 1320 O O . ASN A 1 168 ? -15.455 -2.691 21.806 1.00 88.62 168 ASN A O 1
ATOM 1324 N N . PRO A 1 169 ? -17.515 -1.789 21.952 1.00 87.81 169 PRO A N 1
ATOM 1325 C CA . PRO A 1 169 ? -17.661 -1.541 20.513 1.00 87.81 169 PRO A CA 1
ATOM 1326 C C . PRO A 1 169 ? -16.676 -0.487 19.978 1.00 87.81 169 PRO A C 1
ATOM 1328 O O . PRO A 1 169 ? -16.442 -0.402 18.776 1.00 87.81 169 PRO A O 1
ATOM 1331 N N . LEU A 1 170 ? -16.057 0.296 20.866 1.00 89.81 170 LEU A N 1
ATOM 1332 C CA . LEU A 1 170 ? -15.052 1.295 20.504 1.00 89.81 170 LEU A CA 1
ATOM 1333 C C . LEU A 1 170 ? -13.716 0.670 20.081 1.00 89.81 170 LEU A C 1
ATOM 1335 O O . LEU A 1 170 ? -13.026 1.228 19.239 1.00 89.81 170 LEU A O 1
ATOM 1339 N N . THR A 1 171 ? -13.361 -0.501 20.616 1.00 89.88 171 THR A N 1
ATOM 1340 C CA . THR A 1 171 ? -12.118 -1.211 20.275 1.00 89.88 171 THR A CA 1
ATOM 1341 C C . THR A 1 171 ? -12.043 -1.604 18.789 1.00 89.88 171 THR A C 1
ATOM 1343 O O . THR A 1 171 ? -11.053 -1.253 18.144 1.00 89.88 171 THR A O 1
ATOM 1346 N N . PRO A 1 172 ? -13.049 -2.281 18.197 1.00 92.31 172 PRO A N 1
ATOM 1347 C CA . PRO A 1 172 ? -13.032 -2.591 16.770 1.00 92.31 172 PRO A CA 1
ATOM 1348 C C . PRO A 1 172 ? -13.179 -1.339 15.895 1.00 92.31 172 PRO A C 1
ATOM 1350 O O . PRO A 1 172 ? -12.600 -1.294 14.815 1.00 92.31 172 PRO A O 1
ATOM 1353 N N . LEU A 1 173 ? -13.876 -0.293 16.356 1.00 90.88 173 LEU A N 1
ATOM 1354 C CA . LEU A 1 173 ? -13.975 0.972 15.617 1.00 90.88 173 LEU A CA 1
ATOM 1355 C C . LEU A 1 173 ? -12.620 1.696 15.533 1.00 90.88 173 LEU A C 1
ATOM 1357 O O . LEU A 1 173 ? -12.213 2.128 14.457 1.00 90.88 173 LEU A O 1
ATOM 1361 N N . SER A 1 174 ? -11.892 1.766 16.652 1.00 91.44 174 SER A N 1
ATOM 1362 C CA . SER A 1 174 ? -10.499 2.225 16.707 1.00 91.44 174 SER A CA 1
ATOM 1363 C C . SER A 1 174 ? -9.615 1.455 15.728 1.00 91.44 174 SER A C 1
ATOM 1365 O O . SER A 1 174 ? -8.868 2.054 14.957 1.00 91.44 174 SER A O 1
ATOM 1367 N N . TYR A 1 175 ? -9.741 0.125 15.720 1.00 93.94 175 TYR A N 1
ATOM 1368 C CA . TYR A 1 175 ? -9.004 -0.728 14.794 1.00 93.94 175 TYR A CA 1
ATOM 1369 C C . TYR A 1 175 ? -9.346 -0.422 13.328 1.00 93.94 175 TYR A C 1
ATOM 1371 O O . TYR A 1 175 ? -8.436 -0.255 12.521 1.00 93.94 175 TYR A O 1
ATOM 1379 N N . ALA A 1 176 ? -10.631 -0.275 12.988 1.00 92.69 176 ALA A N 1
ATOM 1380 C CA . ALA A 1 176 ? -11.073 0.040 11.629 1.00 92.69 176 ALA A CA 1
ATOM 1381 C C . ALA A 1 176 ? -10.508 1.373 11.118 1.00 92.69 176 ALA A C 1
ATOM 1383 O O . ALA A 1 176 ? -10.113 1.467 9.959 1.00 92.69 176 ALA A O 1
ATOM 1384 N N . ILE A 1 177 ? -10.428 2.388 11.983 1.00 91.25 177 ILE A N 1
ATOM 1385 C CA . ILE A 1 177 ? -9.824 3.687 11.649 1.00 91.25 177 ILE A CA 1
ATOM 1386 C C . ILE A 1 177 ? -8.317 3.542 11.420 1.00 91.25 177 ILE A C 1
ATOM 1388 O O . ILE A 1 177 ? -7.779 4.077 10.455 1.00 91.25 177 ILE A O 1
ATOM 1392 N N . GLY A 1 178 ? -7.632 2.769 12.261 1.00 90.56 178 GLY A N 1
ATOM 1393 C CA . GLY A 1 178 ? -6.227 2.436 12.040 1.00 90.56 178 GLY A CA 1
ATOM 1394 C C . GLY A 1 178 ? -5.997 1.719 10.709 1.00 90.56 178 GLY A C 1
ATOM 1395 O O . GLY A 1 178 ? -5.123 2.104 9.935 1.00 90.56 178 GLY A O 1
ATOM 1396 N N . ALA A 1 179 ? -6.811 0.701 10.425 1.00 92.88 179 ALA A N 1
ATOM 1397 C CA . ALA A 1 179 ? -6.724 -0.111 9.216 1.00 92.88 179 ALA A CA 1
ATOM 1398 C C . ALA A 1 179 ? -7.035 0.693 7.946 1.00 92.88 179 ALA A C 1
ATOM 1400 O O . ALA A 1 179 ? -6.357 0.520 6.931 1.00 92.88 179 ALA A O 1
ATOM 1401 N N . SER A 1 180 ? -8.006 1.611 7.991 1.00 91.75 180 SER A N 1
ATOM 1402 C CA . SER A 1 180 ? -8.317 2.481 6.855 1.00 91.75 180 SER A CA 1
ATOM 1403 C C . SER A 1 180 ? -7.191 3.477 6.576 1.00 91.75 180 SER A C 1
ATOM 1405 O O . SER A 1 180 ? -6.815 3.633 5.416 1.00 91.75 180 SER A O 1
ATOM 1407 N N . LEU A 1 181 ? -6.572 4.070 7.608 1.00 89.94 181 LEU A N 1
ATOM 1408 C CA . LEU A 1 181 ? -5.376 4.903 7.427 1.00 89.94 181 LEU A CA 1
ATOM 1409 C C . LEU A 1 181 ? -4.177 4.097 6.910 1.00 89.94 181 LEU A C 1
ATOM 1411 O O . LEU A 1 181 ? -3.455 4.585 6.045 1.00 89.94 181 LEU A O 1
ATOM 1415 N N . GLY A 1 182 ? -3.975 2.868 7.392 1.00 88.56 182 GLY A N 1
ATOM 1416 C CA . GLY A 1 182 ? -2.928 1.976 6.883 1.00 88.56 182 GLY A CA 1
ATOM 1417 C C . GLY A 1 182 ? -3.134 1.609 5.408 1.00 88.56 182 GLY A C 1
ATOM 1418 O O . GLY A 1 182 ? -2.184 1.606 4.630 1.00 88.56 182 GLY A O 1
ATOM 1419 N N . THR A 1 183 ? -4.384 1.382 5.000 1.00 89.62 183 THR A N 1
ATOM 1420 C CA . THR A 1 183 ? -4.747 1.103 3.599 1.00 89.62 183 THR A CA 1
ATOM 1421 C C . THR A 1 183 ? -4.608 2.351 2.722 1.00 89.62 183 THR A C 1
ATOM 1423 O O . THR A 1 183 ? -4.113 2.283 1.600 1.00 89.62 183 THR A O 1
ATOM 1426 N N . ALA A 1 184 ? -4.988 3.524 3.233 1.00 88.88 184 ALA A N 1
ATOM 1427 C CA . ALA A 1 184 ? -4.764 4.791 2.542 1.00 88.88 184 ALA A CA 1
ATOM 1428 C C . ALA A 1 184 ? -3.263 5.083 2.373 1.00 88.88 184 ALA A C 1
ATOM 1430 O O . ALA A 1 184 ? -2.848 5.603 1.339 1.00 88.88 184 ALA A O 1
ATOM 1431 N N . TYR A 1 185 ? -2.443 4.704 3.358 1.00 85.94 185 TYR A N 1
ATOM 1432 C CA . TYR A 1 185 ? -0.990 4.806 3.282 1.00 85.94 185 TYR A CA 1
ATOM 1433 C C . TYR A 1 185 ? -0.408 3.921 2.172 1.00 85.94 185 TYR A C 1
ATOM 1435 O O . TYR A 1 185 ? 0.376 4.417 1.362 1.00 85.94 185 TYR A O 1
ATOM 1443 N N . THR A 1 186 ? -0.811 2.648 2.070 1.00 85.75 186 THR A N 1
ATOM 1444 C CA . THR A 1 186 ? -0.336 1.771 0.983 1.00 85.75 186 THR A CA 1
ATOM 1445 C C . THR A 1 186 ? -0.806 2.230 -0.390 1.00 85.75 186 THR A C 1
ATOM 1447 O O . THR A 1 186 ? -0.027 2.198 -1.342 1.00 85.75 186 THR A O 1
ATOM 1450 N N . TYR A 1 187 ? -2.037 2.735 -0.490 1.00 85.38 187 TYR A N 1
ATOM 1451 C CA . TYR A 1 187 ? -2.539 3.347 -1.719 1.00 85.38 187 TYR A CA 1
ATOM 1452 C C . TYR A 1 187 ? -1.716 4.581 -2.124 1.00 85.38 187 TYR A C 1
ATOM 1454 O O . TYR A 1 187 ? -1.312 4.717 -3.280 1.00 85.38 187 TYR A O 1
ATOM 1462 N N . GLY A 1 188 ? -1.411 5.457 -1.160 1.00 81.31 188 GLY A N 1
ATOM 1463 C CA . GLY A 1 188 ? -0.553 6.620 -1.370 1.00 81.31 188 GLY A CA 1
ATOM 1464 C C . GLY A 1 188 ? 0.846 6.223 -1.838 1.00 81.31 188 GLY A C 1
ATOM 1465 O O . GLY A 1 188 ? 1.325 6.754 -2.837 1.00 81.31 188 GLY A O 1
ATOM 1466 N N . LEU A 1 189 ? 1.477 5.247 -1.176 1.00 74.75 189 LEU A N 1
ATOM 1467 C CA . LEU A 1 189 ? 2.791 4.733 -1.570 1.00 74.75 189 LEU A CA 1
ATOM 1468 C C . LEU A 1 189 ? 2.810 4.234 -3.017 1.00 74.75 189 LEU A C 1
ATOM 1470 O O . LEU A 1 189 ? 3.727 4.586 -3.755 1.00 74.75 189 LEU A O 1
ATOM 1474 N N . GLY A 1 190 ? 1.796 3.474 -3.441 1.00 72.88 190 GLY A N 1
ATOM 1475 C CA . GLY A 1 190 ? 1.703 2.987 -4.819 1.00 72.88 190 GLY A CA 1
ATOM 1476 C C . GLY A 1 190 ? 1.737 4.125 -5.845 1.00 72.88 190 GLY A C 1
ATOM 1477 O O . GLY A 1 190 ? 2.466 4.051 -6.832 1.00 72.88 190 GLY A O 1
ATOM 1478 N N . LYS A 1 191 ? 1.025 5.225 -5.570 1.00 73.06 191 LYS A N 1
ATOM 1479 C CA . LYS A 1 191 ? 1.010 6.415 -6.434 1.00 73.06 191 LYS A CA 1
ATOM 1480 C C . LYS A 1 191 ? 2.298 7.234 -6.369 1.00 73.06 191 LYS A C 1
ATOM 1482 O O . LYS A 1 191 ? 2.772 7.689 -7.405 1.00 73.06 191 LYS A O 1
ATOM 1487 N N . PHE A 1 192 ? 2.880 7.426 -5.185 1.00 65.25 192 PHE A N 1
ATOM 1488 C CA . PHE A 1 192 ? 4.121 8.196 -5.046 1.00 65.25 192 PHE A CA 1
ATOM 1489 C C . PHE A 1 192 ? 5.320 7.485 -5.686 1.00 65.25 192 PHE A C 1
ATOM 1491 O O . PHE A 1 192 ? 6.125 8.143 -6.340 1.00 65.25 192 PHE A O 1
ATOM 1498 N N . VAL A 1 193 ? 5.407 6.155 -5.581 1.00 63.00 193 VAL A N 1
ATOM 1499 C CA . VAL A 1 193 ? 6.476 5.369 -6.222 1.00 63.00 193 VAL A CA 1
ATOM 1500 C C . VAL A 1 193 ? 6.348 5.386 -7.748 1.00 63.00 193 VAL A C 1
ATOM 1502 O O . VAL A 1 193 ? 7.359 5.498 -8.433 1.00 63.00 193 VAL A O 1
ATOM 1505 N N . GLN A 1 194 ? 5.129 5.366 -8.299 1.00 60.97 194 GLN A N 1
ATOM 1506 C CA . GLN A 1 194 ? 4.915 5.521 -9.747 1.00 60.97 194 GLN A CA 1
ATOM 1507 C C . GLN A 1 194 ? 5.384 6.883 -10.267 1.00 60.97 194 GLN A C 1
ATOM 1509 O O . GLN A 1 194 ? 6.016 6.956 -11.319 1.00 60.97 194 GLN A O 1
ATOM 1514 N N . THR A 1 195 ? 5.103 7.956 -9.524 1.00 59.41 195 THR A N 1
ATOM 1515 C CA . THR A 1 195 ? 5.518 9.311 -9.906 1.00 59.41 195 THR A CA 1
ATOM 1516 C C . THR A 1 195 ? 7.035 9.491 -9.798 1.00 59.41 195 THR A C 1
ATOM 1518 O O . THR A 1 195 ? 7.627 10.114 -10.674 1.00 59.41 195 THR A O 1
ATOM 1521 N N . ILE A 1 196 ? 7.684 8.911 -8.778 1.00 55.19 196 ILE A N 1
ATOM 1522 C CA . ILE A 1 196 ? 9.143 9.014 -8.588 1.00 55.19 196 ILE A CA 1
ATOM 1523 C C . ILE A 1 196 ? 9.924 8.090 -9.534 1.00 55.19 196 ILE A C 1
ATOM 1525 O O . ILE A 1 196 ? 10.931 8.515 -10.088 1.00 55.19 196 ILE A O 1
ATOM 1529 N N . GLY A 1 197 ? 9.444 6.875 -9.817 1.00 50.34 197 GLY A N 1
ATOM 1530 C CA . GLY A 1 197 ? 10.069 5.975 -10.800 1.00 50.34 197 GLY A CA 1
ATOM 1531 C C . GLY A 1 197 ? 10.041 6.504 -12.244 1.00 50.34 197 GLY A C 1
ATOM 1532 O O . GLY A 1 197 ? 10.711 5.968 -13.126 1.00 50.34 197 GLY A O 1
ATOM 1533 N N . GLY A 1 198 ? 9.275 7.569 -12.504 1.00 47.59 198 GLY A N 1
ATOM 1534 C CA . GLY A 1 198 ? 9.275 8.284 -13.775 1.00 47.59 198 GLY A CA 1
ATOM 1535 C C . GLY A 1 198 ? 10.506 9.167 -13.999 1.00 47.59 198 GLY A C 1
ATOM 1536 O O . GLY A 1 198 ? 10.864 9.365 -15.164 1.00 47.59 198 GLY A O 1
ATOM 1537 N N . ASP A 1 199 ? 11.147 9.640 -12.922 1.00 48.31 199 ASP A N 1
ATOM 1538 C CA . ASP A 1 199 ? 12.189 10.671 -12.925 1.00 48.31 199 ASP A CA 1
ATOM 1539 C C . ASP A 1 199 ? 13.519 10.091 -12.403 1.00 48.31 199 ASP A C 1
ATOM 1541 O O . ASP A 1 199 ? 13.777 9.965 -11.206 1.00 48.31 199 ASP A O 1
ATOM 1545 N N . ILE A 1 200 ? 14.360 9.654 -13.339 1.00 45.78 200 ILE A N 1
ATOM 1546 C CA . ILE A 1 200 ? 15.520 8.768 -13.117 1.00 45.78 200 ILE A CA 1
ATOM 1547 C C . ILE A 1 200 ? 16.651 9.470 -12.326 1.00 45.78 200 ILE A C 1
ATOM 1549 O O . ILE A 1 200 ? 17.584 8.826 -11.857 1.00 45.78 200 ILE A O 1
ATOM 1553 N N . ASN A 1 201 ? 16.556 10.783 -12.101 1.00 47.44 201 ASN A N 1
ATOM 1554 C CA . ASN A 1 201 ? 17.598 11.576 -11.442 1.00 47.44 201 ASN A CA 1
ATOM 1555 C C . ASN A 1 201 ? 17.495 11.636 -9.905 1.00 47.44 201 ASN A C 1
ATOM 1557 O O . ASN A 1 201 ? 18.314 12.307 -9.282 1.00 47.44 201 ASN A O 1
ATOM 1561 N N . ASN A 1 202 ? 16.517 10.972 -9.273 1.00 45.81 202 ASN A N 1
ATOM 1562 C CA . ASN A 1 202 ? 16.267 11.114 -7.828 1.00 45.81 202 ASN A CA 1
ATOM 1563 C C . ASN A 1 202 ? 16.150 9.774 -7.072 1.00 45.81 202 ASN A C 1
ATOM 1565 O O . ASN A 1 202 ? 15.387 9.630 -6.114 1.00 45.81 202 ASN A O 1
ATOM 1569 N N . VAL A 1 203 ? 16.895 8.760 -7.522 1.00 49.22 203 VAL A N 1
ATOM 1570 C CA . VAL A 1 203 ? 16.831 7.392 -6.976 1.00 49.22 203 VAL A CA 1
ATOM 1571 C C . VAL A 1 203 ? 17.484 7.288 -5.586 1.00 49.22 203 VAL A C 1
ATOM 1573 O O . VAL A 1 203 ? 16.978 6.560 -4.735 1.00 49.22 203 VAL A O 1
ATOM 1576 N N . GLU A 1 204 ? 18.510 8.091 -5.280 1.00 44.12 204 GLU A N 1
ATOM 1577 C CA . GLU A 1 204 ? 19.183 8.076 -3.964 1.00 44.12 204 GLU A CA 1
ATOM 1578 C C . GLU A 1 204 ? 18.336 8.647 -2.808 1.00 44.12 204 GLU A C 1
ATOM 1580 O O . GLU A 1 204 ? 18.578 8.326 -1.645 1.00 44.12 204 GLU A O 1
ATOM 1585 N N . ALA A 1 205 ? 17.287 9.432 -3.083 1.00 46.78 205 ALA A N 1
ATOM 1586 C CA . ALA A 1 205 ? 16.402 9.961 -2.037 1.00 46.78 205 ALA A CA 1
ATOM 1587 C C . ALA A 1 205 ? 15.336 8.951 -1.554 1.00 46.78 205 ALA A C 1
ATOM 1589 O O . ALA A 1 205 ? 14.661 9.186 -0.545 1.00 46.78 205 ALA A O 1
ATOM 1590 N N . SER A 1 206 ? 15.165 7.827 -2.259 1.00 50.34 206 SER A N 1
ATOM 1591 C CA . SER A 1 206 ? 14.012 6.939 -2.068 1.00 50.34 206 SER A CA 1
ATOM 1592 C C . SER A 1 206 ? 14.132 6.019 -0.845 1.00 50.34 206 SER A C 1
ATOM 1594 O O . SER A 1 206 ? 13.128 5.789 -0.175 1.00 50.34 206 SER A O 1
ATOM 1596 N N . GLU A 1 207 ? 15.326 5.556 -0.460 1.00 46.00 207 GLU A N 1
ATOM 1597 C CA . GLU A 1 207 ? 15.475 4.693 0.731 1.00 46.00 207 GLU A CA 1
ATOM 1598 C C . GLU A 1 207 ? 15.358 5.466 2.056 1.00 46.00 207 GLU A C 1
ATOM 1600 O O . GLU A 1 207 ? 14.733 4.990 3.006 1.00 46.00 207 GLU A O 1
ATOM 1605 N N . SER A 1 208 ? 15.871 6.699 2.108 1.00 46.97 208 SER A N 1
ATOM 1606 C CA . SER A 1 208 ? 15.762 7.584 3.281 1.00 46.97 208 SER A CA 1
ATOM 1607 C C . SER A 1 208 ? 14.322 8.086 3.513 1.00 46.97 208 SER A C 1
ATOM 1609 O O . SER A 1 208 ? 13.882 8.289 4.649 1.00 46.97 208 SER A O 1
ATOM 1611 N N . GLY A 1 209 ? 13.537 8.244 2.440 1.00 53.59 209 GLY A N 1
ATOM 1612 C CA . GLY A 1 209 ? 12.183 8.802 2.497 1.00 53.59 209 GLY A CA 1
ATOM 1613 C C . GLY A 1 209 ? 11.100 7.840 2.998 1.00 53.59 209 GLY A C 1
ATOM 1614 O O . GLY A 1 209 ? 10.155 8.271 3.665 1.00 53.59 209 GLY A O 1
ATOM 1615 N N . VAL A 1 210 ? 11.222 6.536 2.730 1.00 57.44 210 VAL A N 1
ATOM 1616 C CA . VAL A 1 210 ? 10.154 5.561 3.033 1.00 57.44 210 VAL A CA 1
ATOM 1617 C C . VAL A 1 210 ? 9.940 5.399 4.543 1.00 57.44 210 VAL A C 1
ATOM 1619 O O . VAL A 1 210 ? 8.796 5.301 4.995 1.00 57.44 210 VAL A O 1
ATOM 1622 N N . GLY A 1 211 ? 11.013 5.436 5.343 1.00 60.19 211 GLY A N 1
ATOM 1623 C CA . GLY A 1 211 ? 10.930 5.400 6.809 1.00 60.19 211 GLY A CA 1
ATOM 1624 C C . GLY A 1 211 ? 10.300 6.666 7.400 1.00 60.19 211 GLY A C 1
ATOM 1625 O O . GLY A 1 211 ? 9.405 6.583 8.245 1.00 60.19 211 GLY A O 1
ATOM 1626 N N . ASN A 1 212 ? 10.693 7.835 6.889 1.00 66.50 212 ASN A N 1
ATOM 1627 C CA . ASN A 1 212 ? 10.163 9.128 7.328 1.00 66.50 212 ASN A CA 1
ATOM 1628 C C . ASN A 1 212 ? 8.675 9.292 6.987 1.00 66.50 212 ASN A C 1
ATOM 1630 O O . ASN A 1 212 ? 7.906 9.808 7.801 1.00 66.50 212 ASN A O 1
ATOM 1634 N N . ALA A 1 213 ? 8.233 8.774 5.836 1.00 69.69 213 ALA A N 1
ATOM 1635 C CA . ALA A 1 213 ? 6.823 8.775 5.458 1.00 69.69 213 ALA A CA 1
ATOM 1636 C C . ALA A 1 213 ? 5.959 7.991 6.463 1.00 69.69 213 ALA A C 1
ATOM 1638 O O . ALA A 1 213 ? 4.903 8.471 6.873 1.00 69.69 213 ALA A O 1
ATOM 1639 N N . ARG A 1 214 ? 6.418 6.822 6.936 1.00 73.50 214 ARG A N 1
ATOM 1640 C CA . ARG A 1 214 ? 5.699 6.035 7.962 1.00 73.50 214 ARG A CA 1
ATOM 1641 C C . ARG A 1 214 ? 5.529 6.826 9.253 1.00 73.50 214 ARG A C 1
ATOM 1643 O O . ARG A 1 214 ? 4.453 6.808 9.848 1.00 73.50 214 ARG A O 1
ATOM 1650 N N . PHE A 1 215 ? 6.576 7.536 9.665 1.00 77.06 215 PHE A N 1
ATOM 1651 C CA . PHE A 1 215 ? 6.556 8.341 10.881 1.00 77.06 215 PHE A CA 1
ATOM 1652 C C . PHE A 1 215 ? 5.583 9.524 10.773 1.00 77.06 215 PHE A C 1
ATOM 1654 O O . PHE A 1 215 ? 4.838 9.786 11.713 1.00 77.06 215 PHE A O 1
ATOM 1661 N N . ALA A 1 216 ? 5.498 10.175 9.609 1.00 81.19 216 ALA A N 1
ATOM 1662 C CA . ALA A 1 216 ? 4.532 11.247 9.364 1.00 81.19 216 ALA A CA 1
ATOM 1663 C C . ALA A 1 216 ? 3.074 10.762 9.468 1.00 81.19 216 ALA A C 1
ATOM 1665 O O . ALA A 1 216 ? 2.249 11.415 10.109 1.00 81.19 216 ALA A O 1
ATOM 1666 N N . PHE A 1 217 ? 2.760 9.587 8.908 1.00 78.38 217 PHE A N 1
ATOM 1667 C CA . PHE A 1 217 ? 1.426 8.988 9.037 1.00 78.38 217 PHE A CA 1
ATOM 1668 C C . PHE A 1 217 ? 1.110 8.559 10.473 1.00 78.38 217 PHE A C 1
ATOM 1670 O O . PHE A 1 217 ? -0.028 8.717 10.912 1.00 78.38 217 PHE A O 1
ATOM 1677 N N . LEU A 1 218 ? 2.102 8.084 11.232 1.00 80.31 218 LEU A N 1
ATOM 1678 C CA . LEU A 1 218 ? 1.933 7.795 12.657 1.00 80.31 218 LEU A CA 1
ATOM 1679 C C . LEU A 1 218 ? 1.674 9.068 13.469 1.00 80.31 218 LEU A C 1
ATOM 1681 O O . LEU A 1 218 ? 0.771 9.074 14.300 1.00 80.31 218 LEU A O 1
ATOM 1685 N N . ILE A 1 219 ? 2.397 10.162 13.210 1.00 83.81 219 ILE A N 1
ATOM 1686 C CA . ILE A 1 219 ? 2.130 11.454 13.859 1.00 83.81 219 ILE A CA 1
ATOM 1687 C C . ILE A 1 219 ? 0.717 11.932 13.520 1.00 83.81 219 ILE A C 1
ATOM 1689 O O . ILE A 1 219 ? -0.025 12.318 14.420 1.00 83.81 219 ILE A O 1
ATOM 1693 N N . LEU A 1 220 ? 0.311 11.863 12.249 1.00 82.88 220 LEU A N 1
ATOM 1694 C CA . LEU A 1 220 ? -1.042 12.225 11.828 1.00 82.88 220 LEU A CA 1
ATOM 1695 C C . LEU A 1 220 ? -2.100 11.375 12.550 1.00 82.88 220 LEU A C 1
ATOM 1697 O O . LEU A 1 220 ? -3.094 11.909 13.041 1.00 82.88 220 LEU A O 1
ATOM 1701 N N . LEU A 1 221 ? -1.858 10.068 12.677 1.00 81.38 221 LEU A N 1
ATOM 1702 C CA . LEU A 1 221 ? -2.706 9.147 13.430 1.00 81.38 221 LEU A CA 1
ATOM 1703 C C . LEU A 1 221 ? -2.800 9.554 14.908 1.00 81.38 221 LEU A C 1
ATOM 1705 O O . LEU A 1 221 ? -3.900 9.599 15.454 1.00 81.38 221 LEU A O 1
ATOM 1709 N N . PHE A 1 222 ? -1.680 9.913 15.542 1.00 82.81 222 PHE A N 1
ATOM 1710 C CA . PHE A 1 222 ? -1.647 10.409 16.920 1.00 82.81 222 PHE A CA 1
ATOM 1711 C C . PHE A 1 222 ? -2.370 11.747 17.089 1.00 82.81 222 PHE A C 1
ATOM 1713 O O . PHE A 1 222 ? -3.047 11.937 18.095 1.00 82.81 222 PHE A O 1
ATOM 1720 N N . VAL A 1 223 ? -2.292 12.659 16.117 1.00 86.25 223 VAL A N 1
ATOM 1721 C CA . VAL A 1 223 ? -3.038 13.929 16.143 1.00 86.25 223 VAL A CA 1
ATOM 1722 C C . VAL A 1 223 ? -4.545 13.671 16.074 1.00 86.25 223 VAL A C 1
ATOM 1724 O O . VAL A 1 223 ? -5.310 14.252 16.847 1.00 86.25 223 VAL A O 1
ATOM 1727 N N . ILE A 1 224 ? -4.977 12.759 15.196 1.00 8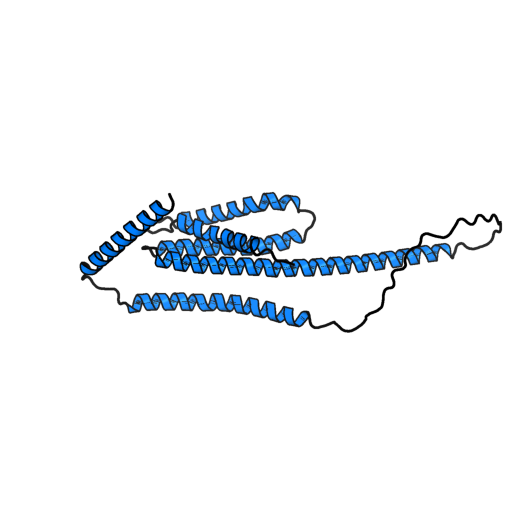1.81 224 ILE A N 1
ATOM 1728 C CA . ILE A 1 224 ? -6.381 12.342 15.096 1.00 81.81 224 ILE A CA 1
ATOM 1729 C C . ILE A 1 224 ? -6.823 11.692 16.414 1.00 81.81 224 ILE A C 1
ATOM 1731 O O . ILE A 1 224 ? -7.831 12.100 16.987 1.00 81.81 224 ILE A O 1
ATOM 1735 N N . LEU A 1 225 ? -6.049 10.741 16.942 1.00 83.00 225 LEU A N 1
ATOM 1736 C CA . LEU A 1 225 ? -6.329 10.067 18.214 1.00 83.00 225 LEU A CA 1
ATOM 1737 C C . LEU A 1 225 ? -6.393 11.043 19.394 1.00 83.00 225 LEU A C 1
ATOM 1739 O O . LEU A 1 225 ? -7.315 10.965 20.204 1.00 83.00 225 LEU A O 1
ATOM 1743 N N . GLY A 1 226 ? -5.465 11.998 19.456 1.00 81.38 226 GLY A N 1
ATOM 1744 C CA . GLY A 1 226 ? -5.410 13.030 20.486 1.00 81.38 226 GLY A CA 1
ATOM 1745 C C . GLY A 1 226 ? -6.665 13.899 20.505 1.00 81.38 226 GLY A C 1
ATOM 1746 O O . GLY A 1 226 ? -7.185 14.199 21.579 1.00 81.38 226 GLY A O 1
ATOM 1747 N N . LYS A 1 227 ? -7.227 14.221 19.332 1.00 84.38 227 LYS A N 1
ATOM 1748 C CA . LYS A 1 227 ? -8.494 14.964 19.223 1.00 84.38 227 LYS A CA 1
ATOM 1749 C C . LYS A 1 227 ? -9.686 14.184 19.797 1.00 84.38 227 LYS A C 1
ATOM 1751 O O . LYS A 1 227 ? -10.623 14.794 20.304 1.00 84.38 227 LYS A O 1
ATOM 1756 N N . PHE A 1 228 ? -9.653 12.852 19.742 1.00 80.81 228 PHE A N 1
ATOM 1757 C CA . PHE A 1 228 ? -10.733 11.975 20.208 1.00 80.81 228 PHE A CA 1
ATOM 1758 C C . PHE A 1 228 ? -10.470 11.332 21.579 1.00 80.81 228 PHE A C 1
ATOM 1760 O O . PHE A 1 228 ? -11.210 10.433 21.981 1.00 80.81 228 PHE A O 1
ATOM 1767 N N . ARG A 1 229 ? -9.470 11.800 22.337 1.00 73.88 229 ARG A N 1
ATOM 1768 C CA . ARG A 1 229 ? -9.079 11.281 23.662 1.00 73.88 229 ARG A CA 1
ATOM 1769 C C . ARG A 1 229 ? -10.014 11.753 24.795 1.00 73.88 229 ARG A C 1
ATOM 1771 O O . ARG A 1 229 ? -9.572 12.247 25.825 1.00 73.88 229 ARG A O 1
ATOM 1778 N N . GLY A 1 230 ? -11.326 11.649 24.593 1.00 78.88 230 GLY A N 1
ATOM 1779 C CA . GLY A 1 230 ? -12.335 11.908 25.629 1.00 78.88 230 GLY A CA 1
ATOM 1780 C C . GLY A 1 230 ? -12.552 10.710 26.574 1.00 78.88 230 GLY A C 1
ATOM 1781 O O . GLY A 1 230 ? -11.984 9.642 26.349 1.00 78.88 230 GLY A O 1
ATOM 1782 N N . PRO A 1 231 ? -13.424 10.826 27.598 1.00 68.81 231 PRO A N 1
ATOM 1783 C CA . PRO A 1 231 ? -13.737 9.754 28.566 1.00 68.81 231 PRO A CA 1
ATOM 1784 C C . PRO A 1 231 ? -14.416 8.497 27.972 1.00 68.81 231 PRO A C 1
ATOM 1786 O O . PRO A 1 231 ? -14.651 7.526 28.685 1.00 68.81 231 PRO A O 1
ATOM 1789 N N . GLY A 1 232 ? -14.686 8.484 26.665 1.00 69.06 232 GLY A N 1
ATOM 1790 C CA . GLY A 1 232 ? -15.068 7.309 25.871 1.00 69.06 232 GLY A CA 1
ATOM 1791 C C . GLY A 1 232 ? -14.311 7.262 24.542 1.00 69.06 232 GLY A C 1
ATOM 1792 O O . GLY A 1 232 ? -14.873 6.885 23.520 1.00 69.06 232 GLY A O 1
ATOM 1793 N N . GLY A 1 233 ? -13.078 7.768 24.539 1.00 71.38 233 GLY A N 1
ATOM 1794 C CA . GLY A 1 233 ? -12.279 7.994 23.344 1.00 71.38 233 GLY A CA 1
ATOM 1795 C C . GLY A 1 233 ? -11.753 6.725 22.686 1.00 71.38 233 GLY A C 1
ATOM 1796 O O . GLY A 1 233 ? -11.782 5.631 23.257 1.00 71.38 233 GLY A O 1
ATOM 1797 N N . LEU A 1 234 ? -11.240 6.891 21.467 1.00 78.25 234 LEU A N 1
ATOM 1798 C CA . LEU A 1 234 ? -10.577 5.817 20.736 1.00 78.25 234 LEU A CA 1
ATOM 1799 C C . LEU A 1 234 ? -9.393 5.269 21.542 1.00 78.25 234 LEU A C 1
ATOM 1801 O O . LEU A 1 234 ? -8.563 6.018 22.055 1.00 78.25 234 LEU A O 1
ATOM 1805 N N . GLN A 1 235 ? -9.282 3.946 21.596 1.00 85.62 235 GLN A N 1
ATOM 1806 C CA . GLN A 1 235 ? -8.107 3.292 22.153 1.00 85.62 235 GLN A CA 1
ATOM 1807 C C . GLN A 1 235 ? -6.946 3.384 21.154 1.00 85.62 235 GLN A C 1
ATOM 1809 O O . GLN A 1 235 ? -7.093 3.078 19.969 1.00 85.62 235 GLN A O 1
ATOM 1814 N N . GLU A 1 236 ? -5.772 3.773 21.641 1.00 87.25 236 GLU A N 1
ATOM 1815 C CA . GLU A 1 236 ? -4.577 3.961 20.809 1.00 87.25 236 GLU A CA 1
ATOM 1816 C C . GLU A 1 236 ? -4.020 2.619 20.322 1.00 87.25 236 GLU A C 1
ATOM 1818 O O . GLU A 1 236 ? -3.723 2.465 19.140 1.00 87.25 236 GLU A O 1
ATOM 1823 N N . ILE A 1 237 ? -3.967 1.613 21.204 1.00 90.25 237 ILE A N 1
ATOM 1824 C CA . ILE A 1 237 ? -3.386 0.293 20.906 1.00 90.25 237 ILE A CA 1
ATOM 1825 C C . ILE A 1 237 ? -4.077 -0.395 19.711 1.00 90.25 237 ILE A C 1
ATOM 1827 O O . ILE A 1 237 ? -3.373 -0.778 18.776 1.00 90.25 237 ILE A O 1
ATOM 1831 N N . PRO A 1 238 ? -5.421 -0.527 19.657 1.00 90.00 238 PRO A N 1
ATOM 1832 C CA . PRO A 1 238 ? -6.097 -1.131 18.507 1.00 90.00 238 PRO A CA 1
ATOM 1833 C C . PRO A 1 238 ? -5.919 -0.316 17.228 1.00 90.00 238 PRO A C 1
ATOM 1835 O O . PRO A 1 238 ? -5.837 -0.888 16.149 1.00 90.00 238 PRO A O 1
ATOM 1838 N N . THR A 1 239 ? -5.830 1.009 17.343 1.00 90.00 239 THR A N 1
ATOM 1839 C CA . THR A 1 239 ? -5.656 1.897 16.190 1.00 90.00 239 THR A CA 1
ATOM 1840 C C . THR A 1 239 ? -4.267 1.724 15.571 1.00 90.00 239 THR A C 1
ATOM 1842 O O . THR A 1 239 ? -4.139 1.580 14.359 1.00 90.00 239 THR A O 1
ATOM 1845 N N . ILE A 1 240 ? -3.223 1.654 16.398 1.00 89.69 240 ILE A N 1
ATOM 1846 C CA . ILE A 1 240 ? -1.854 1.387 15.942 1.00 89.69 240 ILE A CA 1
ATOM 1847 C C . ILE A 1 240 ? -1.759 -0.021 15.338 1.00 89.69 240 ILE A C 1
ATOM 1849 O O . ILE A 1 240 ? -1.188 -0.190 14.263 1.00 89.69 240 ILE A O 1
ATOM 1853 N N . ALA A 1 241 ? -2.368 -1.026 15.977 1.00 92.31 241 ALA A N 1
ATOM 1854 C CA . ALA A 1 241 ? -2.430 -2.382 15.430 1.00 92.31 241 ALA A CA 1
ATOM 1855 C C . ALA A 1 241 ? -3.144 -2.419 14.066 1.00 92.31 241 ALA A C 1
ATOM 1857 O O . ALA A 1 241 ? -2.658 -3.056 13.136 1.00 92.31 241 ALA A O 1
ATOM 1858 N N . GLY A 1 242 ? -4.249 -1.678 13.927 1.00 91.44 242 GLY A N 1
ATOM 1859 C CA . GLY A 1 242 ? -4.951 -1.475 12.661 1.00 91.44 242 GLY A CA 1
ATOM 1860 C C . GLY A 1 242 ? -4.034 -0.903 11.592 1.00 91.44 242 GLY A C 1
ATOM 1861 O O . GLY A 1 242 ? -3.945 -1.473 10.506 1.00 91.44 242 GLY A O 1
ATOM 1862 N N . PHE A 1 243 ? -3.280 0.144 11.925 1.00 91.50 243 PHE A N 1
ATOM 1863 C CA . PHE A 1 243 ? -2.315 0.743 11.008 1.00 91.50 243 PHE A CA 1
ATOM 1864 C C . PHE A 1 243 ? -1.258 -0.265 10.546 1.00 91.50 243 PHE A C 1
ATOM 1866 O O . PHE A 1 243 ? -0.998 -0.347 9.357 1.00 91.50 243 PHE A O 1
ATOM 1873 N N . PHE A 1 244 ? -0.701 -1.099 11.426 1.00 91.25 244 PHE A N 1
ATOM 1874 C CA . PHE A 1 244 ? 0.321 -2.086 11.042 1.00 91.25 244 PHE A CA 1
ATOM 1875 C C . PHE A 1 244 ? -0.190 -3.277 10.220 1.00 91.25 244 PHE A C 1
ATOM 1877 O O . PHE A 1 244 ? 0.618 -4.052 9.712 1.00 91.25 244 PHE A O 1
ATOM 1884 N N . THR A 1 245 ? -1.500 -3.414 10.022 1.00 91.94 245 THR A N 1
ATOM 1885 C CA . THR A 1 245 ? -2.086 -4.517 9.241 1.00 91.94 245 THR A CA 1
ATOM 1886 C C . THR A 1 245 ? -1.553 -4.567 7.809 1.00 91.94 245 THR A C 1
ATOM 1888 O O . THR A 1 245 ? -1.390 -5.653 7.255 1.00 91.94 245 THR A O 1
ATOM 1891 N N . TYR A 1 246 ? -1.180 -3.422 7.226 1.00 88.25 246 TYR A N 1
ATOM 1892 C CA . TYR A 1 246 ? -0.561 -3.412 5.899 1.00 88.25 246 TYR A CA 1
ATOM 1893 C C . TYR A 1 246 ? 0.792 -4.140 5.861 1.00 88.25 246 TYR A C 1
ATOM 1895 O O . TYR A 1 246 ? 1.172 -4.657 4.815 1.00 88.25 246 TYR A O 1
ATOM 1903 N N . GLN A 1 247 ? 1.534 -4.205 6.975 1.00 89.25 247 GLN A N 1
ATOM 1904 C CA . GLN A 1 247 ? 2.807 -4.931 7.006 1.00 89.25 247 GLN A CA 1
ATOM 1905 C C . GLN A 1 247 ? 2.591 -6.435 6.861 1.00 89.25 247 GLN A C 1
ATOM 1907 O O . GLN A 1 247 ? 3.415 -7.103 6.249 1.00 89.25 247 GLN A O 1
ATOM 1912 N N . LEU A 1 248 ? 1.462 -6.961 7.346 1.00 86.81 248 LEU A N 1
ATOM 1913 C CA . LEU A 1 248 ? 1.091 -8.359 7.123 1.00 86.81 248 LEU A CA 1
ATOM 1914 C C . LEU A 1 248 ? 0.783 -8.620 5.646 1.00 86.81 248 LEU A C 1
ATOM 1916 O O . LEU A 1 248 ? 1.225 -9.630 5.108 1.00 86.81 248 LEU A O 1
ATOM 1920 N N . ALA A 1 249 ? 0.098 -7.689 4.976 1.00 86.00 249 ALA A N 1
ATOM 1921 C CA . ALA A 1 249 ? -0.118 -7.768 3.531 1.00 86.00 249 ALA A CA 1
ATOM 1922 C C . ALA A 1 249 ? 1.207 -7.698 2.751 1.00 86.00 249 ALA A C 1
ATOM 1924 O O . ALA A 1 249 ? 1.429 -8.491 1.843 1.00 86.00 249 ALA A O 1
ATOM 1925 N N . SER A 1 250 ? 2.126 -6.815 3.155 1.00 80.31 250 SER A N 1
ATOM 1926 C CA . SER A 1 250 ? 3.462 -6.723 2.556 1.00 80.31 250 SER A CA 1
ATOM 1927 C C . SER A 1 250 ? 4.287 -7.995 2.769 1.00 80.31 250 SER A C 1
ATOM 1929 O O . SER A 1 250 ? 5.010 -8.399 1.867 1.00 80.31 250 SER A O 1
ATOM 1931 N N . LEU A 1 251 ? 4.188 -8.634 3.941 1.00 86.81 251 LEU A N 1
ATOM 1932 C CA . LEU A 1 251 ? 4.843 -9.917 4.218 1.00 86.81 251 LEU A CA 1
ATOM 1933 C C . LEU A 1 251 ? 4.252 -11.046 3.375 1.00 86.81 251 LEU A C 1
ATOM 1935 O O . LEU A 1 251 ? 5.007 -11.857 2.853 1.00 86.81 251 LEU A O 1
ATOM 1939 N N . LYS A 1 252 ? 2.923 -11.083 3.211 1.00 85.88 252 LYS A N 1
ATOM 1940 C CA . LYS A 1 252 ? 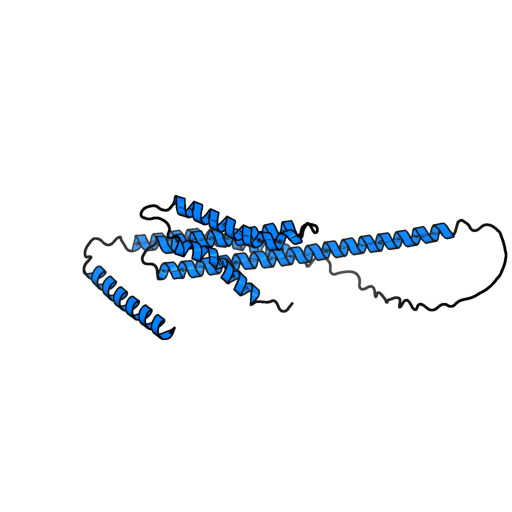2.255 -12.035 2.316 1.00 85.88 252 LYS A CA 1
ATOM 1941 C C . LYS A 1 252 ? 2.780 -11.881 0.887 1.00 85.88 252 LYS A C 1
ATOM 1943 O O . LYS A 1 252 ? 3.185 -12.870 0.294 1.00 85.88 252 LYS A O 1
ATOM 1948 N N . GLN A 1 253 ? 2.849 -10.649 0.380 1.00 81.88 253 GLN A N 1
ATOM 1949 C CA . GLN A 1 253 ? 3.352 -10.379 -0.968 1.00 81.88 253 GLN A CA 1
ATOM 1950 C C . GLN A 1 253 ? 4.843 -10.716 -1.126 1.00 81.88 253 GLN A C 1
ATOM 1952 O O . GLN A 1 253 ? 5.243 -11.179 -2.184 1.00 81.88 253 GLN A O 1
ATOM 1957 N N . GLY A 1 254 ? 5.656 -10.512 -0.083 1.00 79.94 254 GLY A N 1
ATOM 1958 C CA . GLY A 1 254 ? 7.066 -10.912 -0.089 1.00 79.94 254 GLY A CA 1
ATOM 1959 C C . GLY A 1 254 ? 7.281 -12.427 -0.021 1.00 79.94 254 GLY A C 1
ATOM 1960 O O . GLY A 1 254 ? 8.339 -12.898 -0.409 1.00 79.94 254 GLY A O 1
ATOM 1961 N N . LEU A 1 255 ? 6.300 -13.186 0.478 1.00 81.19 255 LEU A N 1
ATOM 1962 C CA . LEU A 1 255 ? 6.351 -14.651 0.524 1.00 81.19 255 LEU A CA 1
ATOM 1963 C C . LEU A 1 255 ? 5.784 -15.297 -0.748 1.00 81.19 255 LEU A C 1
ATOM 1965 O O . LEU A 1 255 ? 6.176 -16.400 -1.106 1.00 81.19 255 LEU A O 1
ATOM 1969 N N . GLU A 1 256 ? 4.854 -14.616 -1.413 1.00 80.81 256 GLU A N 1
ATOM 1970 C CA . GLU A 1 256 ? 4.254 -15.006 -2.694 1.00 80.81 256 GLU A CA 1
ATOM 1971 C C . GLU A 1 256 ? 5.167 -14.619 -3.871 1.00 80.81 256 GLU A C 1
ATOM 1973 O O . GLU A 1 256 ? 4.676 -14.234 -4.926 1.00 80.81 256 GLU A O 1
ATOM 1978 N N . GLU A 1 257 ? 6.492 -14.660 -3.670 1.00 66.19 257 GLU A N 1
ATOM 1979 C CA . GLU A 1 257 ? 7.488 -14.297 -4.678 1.00 66.19 257 GLU A CA 1
ATOM 1980 C C . GLU A 1 257 ? 7.174 -15.049 -5.977 1.00 66.19 257 GLU A C 1
ATOM 1982 O O . GLU A 1 257 ? 7.139 -16.278 -6.019 1.00 66.19 257 GLU A O 1
ATOM 1987 N N . TYR A 1 258 ? 6.794 -14.269 -6.990 1.00 52.19 258 TYR A N 1
ATOM 1988 C CA . TYR A 1 258 ? 6.309 -14.769 -8.265 1.00 52.19 258 TYR A CA 1
ATOM 1989 C C . TYR A 1 258 ? 7.479 -15.464 -8.967 1.00 52.19 258 TYR A C 1
ATOM 1991 O O . TYR A 1 258 ? 8.470 -14.805 -9.282 1.00 52.19 258 TYR A O 1
ATOM 1999 N N . ASP A 1 259 ? 7.352 -16.772 -9.205 1.00 48.69 259 ASP A N 1
ATOM 2000 C CA . ASP A 1 259 ? 8.134 -17.495 -10.214 1.00 48.69 259 ASP A CA 1
ATOM 2001 C C . ASP A 1 259 ? 7.754 -16.927 -11.602 1.00 48.69 259 ASP A C 1
ATOM 2003 O O . ASP A 1 259 ? 6.920 -17.500 -12.308 1.00 48.69 259 ASP A O 1
ATOM 2007 N N . ASP A 1 260 ? 8.297 -15.756 -11.948 1.00 47.44 260 ASP A N 1
ATOM 2008 C CA . ASP A 1 260 ? 8.286 -15.170 -13.299 1.00 47.44 260 ASP A CA 1
ATOM 2009 C C . ASP A 1 260 ? 9.581 -15.540 -14.051 1.00 47.44 260 ASP A C 1
ATOM 2011 O O . ASP A 1 260 ? 10.684 -15.348 -13.484 1.00 47.44 260 ASP A O 1
#

Secondary structure (DSSP, 8-state):
-HHHHHHHHHHHHHHHHHHHHHHHHH--S-PPPHHHHHHHHHHHHHHHHHHHHHHHHHHHHHHHHHHTTSSS---S---------------------------TTHHHHHHHHHHHHHHHHHHHHHHHHHHHHHHHHHHHHHHHHHHHHHHHHHHHHHHHHHHHH-SSTHHHHHHHHHHHHHHHHHHHHHHHHHHHTT-GGGGGGHHHHHHHHHHHHHHHHHHHHHHT-STTPPPHHHHHHHHHHHHHHHHHHHHS----

pLDDT: mean 70.96, std 17.68, range [39.97, 94.38]

Organism: NCBI:txid216773

Sequence (260 aa):
FLWSTIHQILSTAKMRAKNIRDIMKSSSLSRPSRPALLWMFTSVLLASIPLSLTFTLDQNVVRLKYSSQCCGHSLATSTSRRSPLITASWLRAENEGSSSDKGDDDDDNFWDNQNSILQEVRAAKEKEAADEKKKQSQLYEQRSAALVADSAFFGVLFFSLCWSVATNPLTPLSYAIGASLGTAYTYGLGKFVQTIGGDINNVEASESGVGNARFAFLILLFVILGKFRGPGGLQEIPTIAGFFTYQLASLKQGLEEYDD

Foldseek 3Di:
DVVVVVVVVVVVVVVVVVVVVVVVVVCPDDDPDPVVVVVVVCVVVVVVVVVVVVLVVVVVVVVVVVVVVVPPDDDDDPDDPDDPPPPPDDDDDDDDDDDDDDDPPPVVVVVVVVVVVVVVVVVVVVVVVVVVLVVVLVVLVVLLSQLLVLLVVLLVVVLVVCVVPDPDPLLSVLLNLLSVLLSVLSNVVSVVCSVVVVPVPCPVVPVVVVVVSLVVSVVVSVVVQVVQPDPSGHDPVSSPVSNCSSVVSVVVSVVPPDPD